Protein AF-A0A2W5N3K4-F1 (afdb_monomer)

Sequence (307 aa):
MKTGWQKTSLTWGKRLAIVVLILLAMSYGVLILAQRSKESLRLGLQDYLMEATGHQAEITHLAEANIVPQSVFKIQGILIRDKKDDKKVYASVKSAYISLPFFNMMFGRGVYSGFEMKGMEFASGYALPKKLTIDYAGVSDPSPETATPVFMIEGLYNDYPLLMTMQMSRKQGKGGYLYRFNEITPMTYKLGPLEGDADYVRSFTTLSLEKGRFVLDGHEVEFTATDLDTRPLKARLKGRIDGLDFNGTLIKTNESMVLTIAPANHDENTLKTLKNVISIFQKTLGLTPDDKTMTITINENGAKAEE

Nearest PDB structures (foldseek):
  2pcs-assembly1_A  TM=4.660E-01  e=4.299E+00  Geobacillus kaustophilus HTA426
  8p94-assembly1_U  TM=2.214E-01  e=8.497E-01  Mus musculus
  6wil-assembly1_A  TM=2.035E-01  e=2.866E+00  Acinetobacter baumannii ACICU

Secondary structure (DSSP, 8-state):
--------PPPHHHHHHHHHHHHHHHHHHHHHHHHH-HHHHHHHHHHHHHHHHSSEEEEEEEEEEE-SSEEEEEEEEEEEE-SS-TT-EEEEEEEEEEEEEHHHHHTT---BSEEEEEEEEE-TTTSSSS-EEEEEEEEE-S-TTT---EEEEEEEETTEEEEEEEEEEEEEETTEEEEEE-SEEEEEEEETTEEEEEEEEE-SS-EEEEEEEEEETTEEEEEEEEEEEETTEEEEEEEEETTEEEEEEEEE-SS-EEEEEEESS--HHHHHHHHHHHHHHHHHTT--TT-TTEEEEE-TT-S-S--

Radius of gyration: 25.84 Å; Cα contacts (8 Å, |Δi|>4): 644; chains: 1; bounding box: 63×47×97 Å

Organism: NCBI:txid349221

Mean predicted aligned error: 8.36 Å

Foldseek 3Di:
DDPDPDPPDDDPVNVVVVVVVVVVVVVVVVLVVVQVPLVVVQVVVQVVVCVVQVFRKDFPDFPGAHQPQKGKTKTAKIWTAHPVDRVHTQKIWRIWIFIGGNVCVVVVVQKGPWTKTAFMWGPAPRPANFIWTWGIWIWDDPDPPPDFIWTWTWGAGHNWTKIKTKGWDWDADPPGIITHHDQWIKMWMDTHQKTWIFTWGDDSSDIDTQWIWIAHPNKIKIWGWDPADVVVGKTWIWIAINNFTKIWMWTDDPFEIEIEIETPDLDPVSVVSVVVVVVSVCVSSVNDCPRSHYHYHYDNPPPPNDD

Solvent-accessible surface area (backbone atoms only — not comparable to full-atom values): 16136 Å² total; per-residue (Å²): 135,86,82,77,80,75,80,77,73,77,48,71,68,57,51,50,52,52,52,53,50,52,50,52,51,50,53,50,51,52,51,56,55,50,38,71,38,45,64,62,51,46,50,54,51,22,53,50,45,19,65,75,67,74,33,41,45,44,64,76,38,65,82,39,54,42,51,74,77,46,24,33,40,33,39,35,37,38,39,32,21,42,83,91,40,82,85,44,63,39,33,39,28,51,31,39,38,45,26,28,44,31,67,30,62,78,67,69,45,77,44,33,59,42,45,39,37,30,48,31,38,35,33,56,65,63,91,41,80,49,36,36,39,33,56,38,36,30,68,46,67,97,37,92,88,81,51,80,33,26,41,35,37,35,34,25,52,62,91,29,51,30,41,35,37,32,46,35,48,79,43,88,50,100,89,46,59,32,38,27,72,43,62,67,20,55,29,42,40,34,49,58,72,37,34,36,41,31,38,37,38,63,51,100,86,49,84,44,72,41,31,40,38,36,36,45,92,88,42,43,36,39,40,35,50,41,78,74,41,79,86,61,40,30,30,39,34,42,33,29,48,73,82,44,47,32,37,20,38,39,40,45,57,101,70,28,34,41,37,39,38,22,59,73,53,86,49,70,66,53,53,51,50,51,54,51,55,50,51,54,49,31,55,75,71,66,51,46,98,82,40,61,60,52,47,80,45,75,51,80,80,71,70,64,70,64,132

pLDDT: mean 86.8, std 11.65, range [35.94, 98.31]

Structure (mmCIF, N/CA/C/O backbone):
data_AF-A0A2W5N3K4-F1
#
_entry.id   AF-A0A2W5N3K4-F1
#
loop_
_atom_site.group_PDB
_atom_site.id
_atom_site.type_symbol
_atom_site.label_atom_id
_atom_site.label_alt_id
_atom_site.label_comp_id
_atom_site.label_asym_id
_atom_site.label_entity_id
_atom_site.label_seq_id
_atom_site.pdbx_PDB_ins_code
_atom_site.Cartn_x
_atom_site.Cartn_y
_atom_site.Cartn_z
_atom_site.occupancy
_atom_site.B_iso_or_equiv
_atom_site.auth_seq_id
_atom_site.auth_comp_id
_atom_site.auth_asym_id
_atom_site.auth_atom_id
_atom_site.pdbx_PDB_model_num
ATOM 1 N N . MET A 1 1 ? 37.650 23.580 -63.492 1.00 46.00 1 MET A N 1
ATOM 2 C CA . MET A 1 1 ? 36.549 23.789 -62.525 1.00 46.00 1 MET A CA 1
ATOM 3 C C . MET A 1 1 ? 37.102 23.660 -61.110 1.00 46.00 1 MET A C 1
ATOM 5 O O . MET A 1 1 ? 37.471 22.563 -60.721 1.00 46.00 1 MET A O 1
ATOM 9 N N . LYS A 1 2 ? 37.246 24.765 -60.364 1.00 44.03 2 LYS A N 1
ATOM 10 C CA . LYS A 1 2 ? 37.623 24.727 -58.940 1.00 44.03 2 LYS A CA 1
ATOM 11 C C . LYS A 1 2 ? 36.341 24.636 -58.112 1.00 44.03 2 LYS A C 1
ATOM 13 O O . LYS A 1 2 ? 35.682 25.645 -57.894 1.00 44.03 2 LYS A O 1
ATOM 18 N N . THR A 1 3 ? 35.970 23.437 -57.677 1.00 54.09 3 THR A N 1
ATOM 19 C CA . THR A 1 3 ? 34.921 23.242 -56.669 1.00 54.09 3 THR A CA 1
ATOM 20 C C . THR A 1 3 ? 35.467 23.679 -55.312 1.00 54.09 3 THR A C 1
ATOM 22 O O . THR A 1 3 ? 36.118 22.907 -54.609 1.00 54.09 3 THR A O 1
ATOM 25 N N . GLY A 1 4 ? 35.257 24.949 -54.968 1.00 50.66 4 GLY A N 1
ATOM 26 C CA . GLY A 1 4 ? 35.576 25.487 -53.651 1.00 50.66 4 GLY A CA 1
ATOM 27 C C . GLY A 1 4 ? 34.638 24.904 -52.599 1.00 50.66 4 GLY A C 1
ATOM 28 O O . GLY A 1 4 ? 33.539 25.410 -52.401 1.00 50.66 4 GLY A O 1
ATOM 29 N N . TRP A 1 5 ? 35.071 23.846 -51.913 1.00 57.91 5 TRP A N 1
ATOM 30 C CA . TRP A 1 5 ? 34.441 23.406 -50.670 1.00 57.91 5 TRP A CA 1
ATOM 31 C C . TRP A 1 5 ? 34.720 24.461 -49.595 1.00 57.91 5 TRP A C 1
ATOM 33 O O . TRP A 1 5 ? 35.751 24.428 -48.920 1.00 57.91 5 TRP A O 1
ATOM 43 N N . GLN A 1 6 ? 33.819 25.436 -49.451 1.00 58.47 6 GLN A N 1
ATOM 44 C CA . GLN A 1 6 ? 33.815 26.309 -48.283 1.00 58.47 6 GLN A CA 1
ATOM 45 C C . GLN A 1 6 ? 33.622 25.431 -47.043 1.00 58.47 6 GLN A C 1
ATOM 47 O O . GLN A 1 6 ? 32.550 24.868 -46.823 1.00 58.47 6 GLN A O 1
ATOM 52 N N . LYS A 1 7 ? 34.680 25.308 -46.231 1.00 61.62 7 LYS A N 1
ATOM 53 C CA . LYS A 1 7 ? 34.617 24.717 -44.893 1.00 61.62 7 LYS A CA 1
ATOM 54 C C . LYS A 1 7 ? 33.710 25.597 -44.036 1.00 61.62 7 LYS A C 1
ATOM 56 O O . LYS A 1 7 ? 34.174 26.531 -43.389 1.00 61.62 7 LYS A O 1
ATOM 61 N N . THR A 1 8 ? 32.413 25.317 -44.045 1.00 67.81 8 THR A N 1
ATOM 62 C CA . THR A 1 8 ? 31.483 25.875 -43.068 1.00 67.81 8 THR A CA 1
ATOM 63 C C . THR A 1 8 ? 31.871 25.302 -41.711 1.00 67.81 8 THR A C 1
ATOM 65 O O . THR A 1 8 ? 31.613 24.142 -41.394 1.00 67.81 8 THR A O 1
ATOM 68 N N . SER A 1 9 ? 32.597 26.093 -40.921 1.00 76.81 9 SER A N 1
ATOM 69 C CA . SER A 1 9 ? 32.996 25.695 -39.578 1.00 76.81 9 SER A CA 1
ATOM 70 C C . SER A 1 9 ? 31.734 25.492 -38.738 1.00 76.81 9 SER A C 1
ATOM 72 O O . SER A 1 9 ? 30.844 26.344 -38.690 1.00 76.81 9 SER A O 1
ATOM 74 N N . LEU A 1 10 ? 31.615 24.327 -38.094 1.00 77.06 10 LEU A N 1
ATOM 75 C CA . LEU A 1 10 ? 30.527 24.100 -37.150 1.00 77.06 10 LEU A CA 1
ATOM 76 C C . LEU A 1 10 ? 30.623 25.147 -36.041 1.00 77.06 10 LEU A C 1
ATOM 78 O O . LEU A 1 10 ? 31.623 25.182 -35.312 1.00 77.06 10 LEU A O 1
ATOM 82 N N . THR A 1 11 ? 29.570 25.954 -35.906 1.00 90.50 11 THR A N 1
ATOM 83 C CA . THR A 1 11 ? 29.409 26.880 -34.787 1.00 90.50 11 THR A CA 1
ATOM 84 C C . 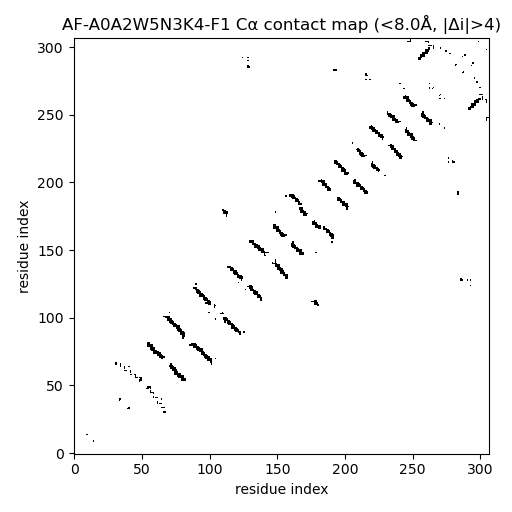THR A 1 11 ? 29.444 26.104 -33.474 1.00 90.50 11 THR A C 1
ATOM 86 O O . THR A 1 11 ? 29.079 24.926 -33.416 1.00 90.50 11 THR A O 1
ATOM 89 N N . TRP A 1 12 ? 29.884 26.758 -32.403 1.00 87.88 12 TRP A N 1
ATOM 90 C CA . TRP A 1 12 ? 30.002 26.136 -31.083 1.00 87.88 12 TRP A CA 1
ATOM 91 C C . TRP A 1 12 ? 28.682 25.492 -30.616 1.00 87.88 12 TRP A C 1
ATOM 93 O O . TRP A 1 12 ? 28.689 24.362 -30.136 1.00 87.88 12 TRP A O 1
ATOM 103 N N . GLY A 1 13 ? 27.540 26.128 -30.908 1.00 89.75 13 GLY A N 1
ATOM 104 C CA . GLY A 1 13 ? 26.212 25.565 -30.638 1.00 89.75 13 GLY A CA 1
ATOM 105 C C . GLY A 1 13 ? 25.928 24.243 -31.366 1.00 89.75 13 GLY A C 1
ATOM 106 O O . GLY A 1 13 ? 25.389 23.319 -30.763 1.00 89.75 13 GLY A O 1
ATOM 107 N N . LYS A 1 14 ? 26.355 24.091 -32.631 1.00 89.38 14 LYS A N 1
ATOM 108 C CA . LYS A 1 14 ? 26.212 22.816 -33.361 1.00 89.38 14 LYS A CA 1
ATOM 109 C C . LYS A 1 14 ? 27.090 21.717 -32.759 1.00 89.38 14 LYS A C 1
ATOM 111 O O . LYS A 1 14 ? 26.668 20.567 -32.704 1.00 89.38 14 LYS A O 1
ATOM 116 N N . ARG A 1 15 ? 28.295 22.060 -32.288 1.00 89.31 15 ARG A N 1
ATOM 117 C CA . ARG A 1 15 ? 29.193 21.098 -31.622 1.00 89.31 15 ARG A CA 1
ATOM 118 C C . ARG A 1 15 ? 28.592 20.607 -30.309 1.00 89.31 15 ARG A C 1
ATOM 120 O O . ARG A 1 15 ? 28.559 19.404 -30.081 1.00 89.31 15 ARG A O 1
ATOM 127 N N . LEU A 1 16 ? 28.062 21.522 -29.496 1.00 91.88 16 LEU A N 1
ATOM 128 C CA . LEU A 1 16 ? 27.385 21.181 -28.247 1.00 91.88 16 LEU A CA 1
ATOM 129 C C . LEU A 1 16 ? 26.172 20.271 -28.495 1.00 91.88 16 LEU A C 1
ATOM 131 O O . LEU A 1 16 ? 26.035 19.248 -27.833 1.00 91.88 16 LEU A O 1
ATOM 135 N N . ALA A 1 17 ? 25.341 20.593 -29.492 1.00 91.31 17 ALA A N 1
ATOM 136 C CA . ALA A 1 17 ? 24.184 19.774 -29.853 1.00 91.31 17 ALA A CA 1
ATOM 137 C C . ALA A 1 17 ? 24.577 18.340 -30.253 1.00 91.31 17 ALA A C 1
ATOM 139 O O . ALA A 1 17 ? 23.927 17.388 -29.829 1.00 91.31 17 ALA A O 1
ATOM 140 N N . ILE A 1 18 ? 25.663 18.174 -31.018 1.00 92.88 18 ILE A N 1
ATOM 141 C CA . ILE A 1 18 ? 26.183 16.848 -31.390 1.00 92.88 18 ILE A CA 1
ATOM 142 C C . ILE A 1 18 ? 26.662 16.078 -30.158 1.00 92.88 18 ILE A C 1
ATOM 144 O O . ILE A 1 18 ? 26.328 14.906 -30.015 1.00 92.88 18 ILE A O 1
ATOM 148 N N . VAL A 1 19 ? 27.408 16.721 -29.254 1.00 93.88 19 VAL A N 1
ATOM 149 C CA . VAL A 1 19 ? 27.886 16.073 -28.020 1.00 93.88 19 VAL A CA 1
ATOM 150 C C . VAL A 1 19 ? 26.711 15.599 -27.165 1.00 93.88 19 VAL A C 1
ATOM 152 O O . VAL A 1 19 ? 26.694 14.446 -26.743 1.00 93.88 19 VAL A O 1
ATOM 155 N N . VAL A 1 20 ? 25.696 16.444 -26.967 1.00 92.38 20 VAL A N 1
ATOM 156 C CA . VAL A 1 20 ? 24.480 16.072 -26.224 1.00 92.38 20 VAL A CA 1
ATOM 157 C C . VAL A 1 20 ? 23.758 14.903 -26.898 1.00 92.38 20 VAL A C 1
ATOM 159 O O . VAL A 1 20 ? 23.348 13.970 -26.215 1.00 92.38 20 VAL A O 1
ATOM 162 N N . LEU A 1 21 ? 23.645 14.904 -28.229 1.00 94.44 21 LEU A N 1
ATOM 163 C CA . LEU A 1 21 ? 23.009 13.817 -28.976 1.00 94.44 21 LEU A CA 1
ATOM 164 C C . LEU A 1 21 ? 23.766 12.491 -28.825 1.00 94.44 21 LEU A C 1
ATOM 166 O O . LEU A 1 21 ? 23.135 11.457 -28.615 1.00 94.44 21 LEU A O 1
ATOM 170 N N . ILE A 1 22 ? 25.102 12.513 -28.885 1.00 93.81 22 ILE A N 1
ATOM 171 C CA . ILE A 1 22 ? 25.938 11.322 -28.671 1.00 93.81 22 ILE A CA 1
ATOM 172 C C . ILE A 1 22 ? 25.752 10.791 -27.249 1.00 93.81 22 ILE A C 1
ATOM 174 O O . ILE A 1 22 ? 25.530 9.595 -27.076 1.00 93.81 22 ILE A O 1
ATOM 178 N N . LEU A 1 23 ? 25.782 11.666 -26.238 1.00 93.38 23 LEU A N 1
ATOM 179 C CA . LEU A 1 23 ? 25.560 11.265 -24.848 1.00 93.38 23 LEU A CA 1
ATOM 180 C C . LEU A 1 23 ? 24.172 10.648 -24.656 1.00 93.38 23 LEU A C 1
ATOM 182 O O . LEU A 1 23 ? 24.067 9.585 -24.055 1.00 93.38 23 LEU A O 1
ATOM 186 N N . LEU A 1 24 ? 23.122 11.245 -25.229 1.00 91.62 24 LEU A N 1
ATOM 187 C CA . LEU A 1 24 ? 21.767 10.687 -25.184 1.00 91.62 24 LEU A CA 1
ATOM 188 C C . LEU A 1 24 ? 21.683 9.316 -25.866 1.00 91.62 24 LEU A C 1
ATOM 190 O O . LEU A 1 24 ? 21.052 8.409 -25.325 1.00 91.62 24 LEU A O 1
ATOM 194 N N . ALA A 1 25 ? 22.338 9.138 -27.017 1.00 92.75 25 ALA A N 1
ATOM 195 C CA . ALA A 1 25 ? 22.391 7.853 -27.712 1.00 92.75 25 ALA A CA 1
ATOM 196 C C . ALA A 1 25 ? 23.139 6.788 -26.893 1.00 92.75 25 ALA A C 1
ATOM 198 O O . ALA A 1 25 ? 22.676 5.652 -26.796 1.00 92.75 25 ALA A O 1
ATOM 199 N N . MET A 1 26 ? 24.253 7.157 -26.250 1.00 94.44 26 MET A N 1
ATOM 200 C CA . MET A 1 26 ? 24.994 6.270 -25.350 1.00 94.44 26 MET A CA 1
ATOM 201 C C . MET A 1 26 ? 24.163 5.899 -24.120 1.00 94.44 26 MET A C 1
ATOM 203 O O . MET A 1 26 ? 24.050 4.717 -23.806 1.00 94.44 26 MET A O 1
ATOM 207 N N . SER A 1 27 ? 23.528 6.872 -23.459 1.00 90.38 27 SER A N 1
ATOM 208 C CA . SER A 1 27 ? 22.634 6.620 -22.324 1.00 90.38 27 SER A CA 1
ATOM 209 C C . SER A 1 27 ? 21.479 5.700 -22.715 1.00 90.38 27 SER A C 1
ATOM 211 O O . SER A 1 27 ? 21.182 4.750 -21.996 1.00 90.38 27 SER A O 1
ATOM 213 N N . TYR A 1 28 ? 20.863 5.925 -23.877 1.00 91.38 28 TYR A N 1
ATOM 214 C CA . TYR A 1 28 ? 19.810 5.056 -24.399 1.00 91.38 28 TYR A CA 1
ATOM 215 C C . TYR A 1 28 ? 20.320 3.631 -24.674 1.00 91.38 28 TYR A C 1
ATOM 217 O O . TYR A 1 28 ? 19.668 2.661 -24.290 1.00 91.38 28 TYR A O 1
ATOM 225 N N . GLY A 1 29 ? 21.516 3.494 -25.256 1.00 92.56 29 GLY A N 1
ATOM 226 C CA . GLY A 1 29 ? 22.175 2.202 -25.456 1.00 92.56 29 GLY A CA 1
ATOM 227 C C . GLY A 1 29 ? 22.435 1.456 -24.144 1.00 92.56 29 GLY A C 1
ATOM 228 O O . GLY A 1 29 ? 22.124 0.270 -24.044 1.00 92.56 29 GLY A O 1
ATOM 229 N N . VAL A 1 30 ? 22.921 2.151 -23.111 1.00 92.06 30 VAL A N 1
ATOM 230 C CA . VAL A 1 30 ? 23.122 1.581 -21.767 1.00 92.06 30 VAL A CA 1
ATOM 231 C C . VAL A 1 30 ? 21.797 1.119 -21.157 1.00 92.06 30 VAL A C 1
ATOM 233 O O . VAL A 1 30 ? 21.742 0.029 -20.596 1.00 92.06 30 VAL A O 1
ATOM 236 N N . LEU A 1 31 ? 20.714 1.887 -21.310 1.00 90.44 31 LEU A N 1
ATOM 237 C CA . LEU A 1 31 ? 19.390 1.491 -20.814 1.00 90.44 31 LEU A CA 1
ATOM 238 C C . LEU A 1 31 ? 18.864 0.229 -21.511 1.00 90.44 31 LEU A C 1
ATOM 240 O O . LEU A 1 31 ? 18.304 -0.640 -20.846 1.00 90.44 31 LEU A O 1
ATOM 244 N N . ILE A 1 32 ? 19.077 0.087 -22.822 1.00 90.06 32 ILE A N 1
ATOM 245 C CA . ILE A 1 32 ? 18.728 -1.141 -23.556 1.00 90.06 32 ILE A CA 1
ATOM 246 C C . ILE A 1 32 ? 19.569 -2.329 -23.073 1.00 90.06 32 ILE A C 1
ATOM 248 O O . ILE A 1 32 ? 19.048 -3.432 -22.912 1.00 90.06 32 ILE A O 1
ATOM 252 N N . LEU A 1 33 ? 20.867 -2.132 -22.826 1.00 90.44 33 LEU A N 1
ATOM 253 C CA . LEU A 1 33 ? 21.722 -3.188 -22.280 1.00 90.44 33 LEU A CA 1
ATOM 254 C C . LEU A 1 33 ? 21.283 -3.592 -20.867 1.00 90.44 33 LEU A C 1
ATOM 256 O O . LEU A 1 33 ? 21.221 -4.784 -20.571 1.00 90.44 33 LEU A O 1
ATOM 260 N N . ALA A 1 34 ? 20.901 -2.626 -20.029 1.00 89.19 34 ALA A N 1
ATOM 261 C CA . ALA A 1 34 ? 20.382 -2.884 -18.690 1.00 89.19 34 ALA A CA 1
ATOM 262 C C . ALA A 1 34 ? 19.088 -3.716 -18.723 1.00 89.19 34 ALA A C 1
ATOM 264 O O . ALA A 1 34 ? 18.966 -4.670 -17.962 1.00 89.19 34 ALA A O 1
ATOM 265 N N . GLN A 1 35 ? 18.164 -3.434 -19.653 1.00 89.31 35 GLN A N 1
ATOM 266 C CA . GLN A 1 35 ? 16.942 -4.236 -19.847 1.00 89.31 35 GLN A CA 1
ATOM 267 C C . GLN A 1 35 ? 17.226 -5.707 -20.160 1.00 89.31 35 GLN A C 1
ATOM 269 O O . GLN A 1 35 ? 16.469 -6.590 -19.760 1.00 89.31 35 GLN A O 1
ATOM 274 N N . ARG A 1 36 ? 18.319 -5.991 -20.880 1.00 90.31 36 ARG A N 1
ATOM 275 C CA . ARG A 1 36 ? 18.710 -7.372 -21.195 1.00 90.31 36 ARG A CA 1
ATOM 276 C C . ARG A 1 36 ? 19.191 -8.128 -19.958 1.00 90.31 36 ARG A C 1
ATOM 278 O O . ARG A 1 36 ? 19.030 -9.344 -19.907 1.00 90.31 36 ARG A O 1
ATOM 285 N N . SER A 1 37 ? 19.724 -7.429 -18.955 1.00 93.19 37 SER A N 1
ATOM 286 C CA . SER A 1 37 ? 20.142 -8.031 -17.688 1.00 93.19 37 SER A CA 1
ATOM 287 C C . SER A 1 37 ? 18.997 -8.055 -16.673 1.00 93.19 37 SER A C 1
ATOM 289 O O . SER A 1 37 ? 19.020 -7.359 -15.654 1.00 93.19 37 SER A O 1
ATOM 291 N N . LYS A 1 38 ? 17.981 -8.889 -16.938 1.00 92.88 38 LYS A N 1
ATOM 292 C CA . LYS A 1 38 ? 16.851 -9.094 -16.010 1.00 92.88 38 LYS A CA 1
ATOM 293 C C . LYS A 1 38 ? 17.324 -9.461 -14.604 1.00 92.88 38 LYS A C 1
ATOM 295 O O . LYS A 1 38 ? 16.728 -9.023 -13.630 1.00 92.88 38 LYS A O 1
ATOM 300 N N . GLU A 1 39 ? 18.413 -10.216 -14.504 1.00 93.50 39 GLU A N 1
ATOM 301 C CA . GLU A 1 39 ? 18.970 -10.650 -13.226 1.00 93.50 39 GLU A CA 1
ATOM 302 C C . GLU A 1 39 ? 19.550 -9.491 -12.409 1.00 93.50 39 GLU A C 1
ATOM 304 O O . GLU A 1 39 ? 19.256 -9.368 -11.224 1.00 93.50 39 GLU A O 1
ATOM 309 N N . SER A 1 40 ? 20.295 -8.577 -13.039 1.00 93.75 40 SER A N 1
ATOM 310 C CA . SER A 1 40 ? 20.792 -7.379 -12.349 1.00 93.75 40 SER A CA 1
ATOM 311 C C . SER A 1 40 ? 19.649 -6.479 -11.877 1.00 93.75 40 SER A C 1
ATOM 313 O O . SER A 1 40 ? 19.718 -5.923 -10.786 1.00 93.75 40 SER A O 1
ATOM 315 N N . LEU A 1 41 ? 18.581 -6.355 -12.675 1.00 93.62 41 LEU A N 1
ATOM 316 C CA . LEU A 1 41 ? 17.386 -5.603 -12.280 1.00 93.62 41 LEU A CA 1
ATOM 317 C C . LEU A 1 41 ? 16.646 -6.282 -11.126 1.00 93.62 41 LEU A C 1
ATOM 319 O O . LEU A 1 41 ? 16.218 -5.602 -10.199 1.00 93.62 41 LEU A O 1
ATOM 323 N N . ARG A 1 42 ? 16.522 -7.612 -11.164 1.00 96.19 42 ARG A N 1
ATOM 324 C CA . ARG A 1 42 ? 15.925 -8.414 -10.092 1.00 96.19 42 ARG A CA 1
ATOM 325 C C . ARG A 1 42 ? 16.669 -8.191 -8.776 1.00 96.19 42 ARG A C 1
ATOM 327 O O . ARG A 1 42 ? 16.026 -7.851 -7.791 1.00 96.19 42 ARG A O 1
ATOM 334 N N . LEU A 1 43 ? 17.999 -8.304 -8.785 1.00 96.06 43 LEU A N 1
ATOM 335 C CA . LEU A 1 43 ? 18.844 -8.067 -7.610 1.00 96.06 43 LEU A CA 1
ATOM 336 C C . LEU A 1 43 ? 18.716 -6.627 -7.095 1.00 96.06 43 LEU A C 1
ATOM 338 O O . LEU A 1 43 ? 18.448 -6.430 -5.918 1.00 96.06 43 LEU A O 1
ATOM 342 N N . GLY A 1 44 ? 18.785 -5.624 -7.976 1.00 94.94 44 GLY A N 1
ATOM 343 C CA . GLY A 1 44 ? 18.616 -4.225 -7.568 1.00 94.94 44 GLY A CA 1
ATOM 344 C C . GLY A 1 44 ? 17.238 -3.928 -6.958 1.00 94.94 44 GLY A C 1
ATOM 345 O O . GLY A 1 44 ? 17.133 -3.157 -6.007 1.00 94.94 44 GLY A O 1
ATOM 346 N N . LEU A 1 45 ? 16.173 -4.563 -7.462 1.00 94.62 45 LEU A N 1
ATOM 347 C CA . LEU A 1 45 ? 14.838 -4.473 -6.860 1.00 94.62 45 LEU A CA 1
ATOM 348 C C . LEU A 1 45 ? 14.770 -5.181 -5.501 1.00 94.62 45 LEU A C 1
ATOM 350 O O . LEU A 1 45 ? 14.103 -4.678 -4.600 1.00 94.62 45 LEU A O 1
ATOM 354 N N . GLN A 1 46 ? 15.448 -6.320 -5.332 1.00 96.81 46 GLN A N 1
ATOM 355 C CA . GLN A 1 46 ? 15.548 -6.985 -4.030 1.00 96.81 46 GLN A CA 1
ATOM 356 C C . GLN A 1 46 ? 16.269 -6.108 -3.013 1.00 96.81 46 GLN A C 1
ATOM 358 O O . GLN A 1 46 ? 15.741 -5.922 -1.923 1.00 96.81 46 GLN A O 1
ATOM 363 N N . ASP A 1 47 ? 17.416 -5.535 -3.378 1.00 96.75 47 ASP A N 1
ATOM 364 C CA . ASP A 1 47 ? 18.190 -4.654 -2.500 1.00 96.75 47 ASP A CA 1
ATOM 365 C C . ASP A 1 47 ? 17.346 -3.452 -2.062 1.00 96.75 47 ASP A C 1
ATOM 367 O O . ASP A 1 47 ? 17.264 -3.146 -0.872 1.00 96.75 47 ASP A O 1
ATOM 371 N N . TYR A 1 48 ? 16.622 -2.838 -3.005 1.00 93.50 48 TYR A N 1
ATOM 372 C CA . TYR A 1 48 ? 15.683 -1.760 -2.703 1.00 93.50 48 TYR A CA 1
ATOM 373 C C . TYR A 1 48 ? 14.577 -2.199 -1.730 1.00 93.50 48 TYR A C 1
ATOM 375 O O . TYR A 1 48 ? 14.280 -1.490 -0.770 1.00 93.50 48 TYR A O 1
ATOM 383 N N . LEU A 1 49 ? 13.969 -3.373 -1.936 1.00 94.06 49 LEU A N 1
ATOM 384 C CA . LEU A 1 49 ? 12.951 -3.905 -1.023 1.00 94.06 49 LEU A CA 1
ATOM 385 C C . LEU A 1 49 ? 13.535 -4.239 0.355 1.00 94.06 49 LEU A C 1
ATOM 387 O O . LEU A 1 49 ? 12.864 -4.027 1.365 1.00 94.06 49 LEU A O 1
ATOM 391 N N . MET A 1 50 ? 14.769 -4.735 0.423 1.00 95.00 50 MET A N 1
ATOM 392 C CA . MET A 1 50 ? 15.462 -5.015 1.681 1.00 95.00 50 MET A CA 1
ATOM 393 C C . MET A 1 50 ? 15.734 -3.739 2.470 1.00 95.00 50 MET A C 1
ATOM 395 O O . MET A 1 50 ? 15.523 -3.704 3.684 1.00 95.00 50 MET A O 1
ATOM 399 N N . GLU A 1 51 ? 16.173 -2.687 1.782 1.00 93.31 51 GLU A N 1
ATOM 400 C CA . GLU A 1 51 ? 16.379 -1.368 2.370 1.00 93.31 51 GLU A CA 1
ATOM 401 C C . GLU A 1 51 ? 15.052 -0.774 2.857 1.00 93.31 51 GLU A C 1
ATOM 403 O O . GLU A 1 51 ? 14.950 -0.357 4.010 1.00 93.31 51 GLU A O 1
ATOM 408 N N . ALA A 1 52 ? 14.011 -0.810 2.019 1.00 88.00 52 ALA A N 1
ATOM 409 C CA . ALA A 1 52 ? 12.707 -0.229 2.328 1.00 88.00 52 ALA A CA 1
ATOM 410 C C . ALA A 1 52 ? 11.972 -0.954 3.467 1.00 88.00 52 ALA A C 1
ATOM 412 O O . ALA A 1 52 ? 11.323 -0.314 4.292 1.00 88.00 52 ALA A O 1
ATOM 413 N N . THR A 1 53 ? 12.051 -2.286 3.517 1.00 89.44 53 THR A N 1
ATOM 414 C CA . THR A 1 53 ? 11.348 -3.090 4.532 1.00 89.44 53 THR A CA 1
ATOM 415 C C . THR A 1 53 ? 12.177 -3.320 5.788 1.00 89.44 53 THR A C 1
ATOM 417 O O . THR A 1 53 ? 11.620 -3.663 6.826 1.00 89.44 53 THR A O 1
ATOM 420 N N . GLY A 1 54 ? 13.503 -3.188 5.715 1.00 91.38 54 GLY A N 1
ATOM 421 C CA . GLY A 1 54 ? 14.400 -3.596 6.793 1.00 91.38 54 GLY A CA 1
ATOM 422 C C . GLY A 1 54 ? 14.494 -5.116 6.980 1.00 91.38 54 GLY A C 1
ATOM 423 O O . GLY A 1 54 ? 15.103 -5.557 7.958 1.00 91.38 54 GLY A O 1
ATOM 424 N N . HIS A 1 55 ? 13.960 -5.913 6.052 1.00 94.31 55 HIS A N 1
ATOM 425 C CA . HIS A 1 55 ? 13.906 -7.378 6.084 1.00 94.31 55 HIS A CA 1
ATOM 426 C C . HIS A 1 55 ? 14.650 -7.998 4.896 1.00 94.31 55 HIS A C 1
ATOM 428 O O . HIS A 1 55 ? 15.141 -7.282 4.030 1.00 94.31 55 HIS A O 1
ATOM 434 N N . GLN A 1 56 ? 14.796 -9.325 4.863 1.00 96.50 56 GLN A N 1
ATOM 435 C CA . GLN A 1 56 ? 15.324 -9.992 3.671 1.00 96.50 56 GLN A CA 1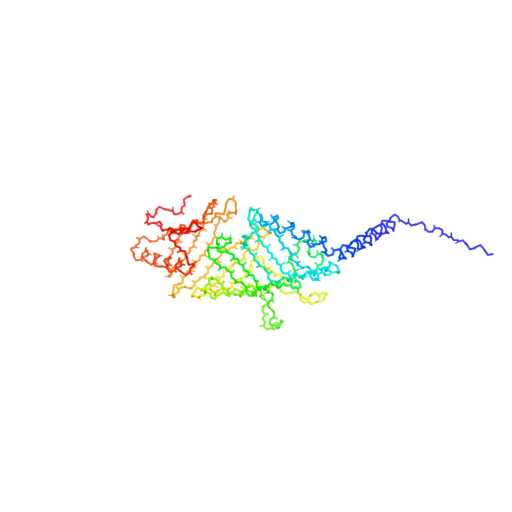
ATOM 436 C C . GLN A 1 56 ? 14.219 -10.053 2.613 1.00 96.50 56 GLN A C 1
ATOM 438 O O . GLN A 1 56 ? 13.112 -10.485 2.922 1.00 96.50 56 GLN A O 1
ATOM 443 N N . ALA A 1 57 ? 14.510 -9.641 1.378 1.00 97.62 57 ALA A N 1
ATOM 444 C CA . ALA A 1 57 ? 13.555 -9.661 0.277 1.00 97.62 57 ALA A CA 1
ATOM 445 C C . ALA A 1 57 ? 14.034 -10.598 -0.835 1.00 97.62 57 ALA A C 1
ATOM 447 O O . ALA A 1 57 ? 15.165 -10.520 -1.318 1.00 97.62 57 ALA A O 1
ATOM 448 N N . GLU A 1 58 ? 13.151 -11.487 -1.264 1.00 97.81 58 GLU A N 1
ATOM 449 C CA . GLU A 1 58 ? 13.384 -12.444 -2.332 1.00 97.81 58 GLU A CA 1
ATOM 450 C C . GLU A 1 58 ? 12.425 -12.168 -3.484 1.00 97.81 58 GLU A C 1
ATOM 452 O O . GLU A 1 58 ? 11.215 -12.175 -3.285 1.00 97.81 58 GLU A O 1
ATOM 457 N N . ILE A 1 59 ? 12.953 -11.932 -4.685 1.00 97.88 59 ILE A N 1
ATOM 458 C CA . ILE A 1 59 ? 12.148 -11.926 -5.910 1.00 97.88 59 ILE A CA 1
ATOM 459 C C . ILE A 1 59 ? 12.436 -13.230 -6.642 1.00 97.88 59 ILE A C 1
ATOM 461 O O . ILE A 1 59 ? 13.546 -13.407 -7.149 1.00 97.88 59 ILE A O 1
ATOM 465 N N . THR A 1 60 ? 11.451 -14.124 -6.711 1.00 97.38 60 THR A N 1
ATOM 466 C CA . THR A 1 60 ? 11.619 -15.454 -7.309 1.00 97.38 60 THR A CA 1
ATOM 467 C C . THR A 1 60 ? 11.860 -15.354 -8.811 1.00 97.38 60 THR A C 1
ATOM 469 O O . THR A 1 60 ? 12.793 -15.960 -9.334 1.00 97.38 60 THR A O 1
ATOM 472 N N . HIS A 1 61 ? 11.046 -14.569 -9.523 1.00 97.00 61 HIS A N 1
ATOM 473 C CA . HIS A 1 61 ? 11.184 -14.418 -10.966 1.00 97.00 61 HIS A CA 1
ATOM 474 C C . HIS A 1 61 ? 10.772 -13.026 -11.462 1.00 97.00 61 HIS A C 1
ATOM 476 O O . HIS A 1 61 ? 9.713 -12.502 -11.120 1.00 97.00 61 HIS A O 1
ATOM 482 N N . LEU A 1 62 ? 11.602 -12.439 -12.329 1.00 96.81 62 LEU A N 1
ATOM 483 C CA . LEU A 1 62 ? 11.297 -11.206 -13.056 1.00 96.81 62 LEU A CA 1
ATOM 484 C C . LEU A 1 62 ? 10.921 -11.562 -14.501 1.00 96.81 62 LEU A C 1
ATOM 486 O O . LEU A 1 62 ? 11.777 -11.635 -15.386 1.00 96.81 62 LEU A O 1
ATOM 490 N N . ALA A 1 63 ? 9.631 -11.816 -14.727 1.00 95.94 63 ALA A N 1
ATOM 491 C CA . ALA A 1 63 ? 9.101 -12.282 -16.008 1.00 95.94 63 ALA A CA 1
ATOM 492 C C . ALA A 1 63 ? 9.343 -11.261 -17.131 1.00 95.94 63 ALA A C 1
ATOM 494 O O . ALA A 1 63 ? 9.818 -11.601 -18.222 1.00 95.94 63 ALA A O 1
ATOM 495 N N . GLU A 1 64 ? 9.089 -9.985 -16.845 1.00 95.75 64 GLU A N 1
ATOM 496 C CA . GLU A 1 64 ? 9.269 -8.879 -17.785 1.00 95.75 64 GLU A CA 1
ATOM 497 C C . GLU A 1 64 ? 9.953 -7.698 -17.099 1.00 95.75 64 GLU A C 1
ATOM 499 O O . GLU A 1 64 ? 9.618 -7.357 -15.965 1.00 95.75 64 GLU A O 1
ATOM 504 N N . ALA A 1 65 ? 10.906 -7.087 -17.803 1.00 95.19 65 ALA A N 1
ATOM 505 C CA . ALA A 1 65 ? 11.620 -5.898 -17.362 1.00 95.19 65 ALA A CA 1
ATOM 506 C C . ALA A 1 65 ? 11.953 -5.028 -18.579 1.00 95.19 65 ALA A C 1
ATOM 508 O O . ALA A 1 65 ? 12.971 -5.212 -19.243 1.00 95.19 65 ALA A O 1
ATOM 509 N N . ASN A 1 66 ? 11.063 -4.090 -18.878 1.00 94.50 66 ASN A N 1
ATOM 510 C CA . ASN A 1 66 ? 11.277 -3.039 -19.865 1.00 94.50 66 ASN A CA 1
ATOM 511 C C . ASN A 1 66 ? 11.488 -1.721 -19.112 1.00 94.50 66 ASN A C 1
ATOM 513 O O . ASN A 1 66 ? 10.856 -1.496 -18.089 1.00 94.50 66 ASN A O 1
ATOM 517 N N . ILE A 1 67 ? 12.389 -0.855 -19.580 1.00 90.44 67 ILE A N 1
ATOM 518 C CA . ILE A 1 67 ? 12.726 0.417 -18.904 1.00 90.44 67 ILE A CA 1
ATOM 519 C C . ILE A 1 67 ? 12.332 1.620 -19.767 1.00 90.44 67 ILE A C 1
ATOM 521 O O . ILE A 1 67 ? 11.820 2.609 -19.267 1.00 90.44 67 ILE A O 1
ATOM 525 N N . VAL A 1 68 ? 12.563 1.551 -21.077 1.00 90.50 68 VAL A N 1
ATOM 526 C CA . VAL A 1 68 ? 12.312 2.629 -22.038 1.00 90.50 68 VAL A CA 1
ATOM 527 C C . VAL A 1 68 ? 11.499 2.103 -23.217 1.00 90.50 68 VAL A C 1
ATOM 529 O O . VAL A 1 68 ? 11.738 0.976 -23.647 1.00 90.50 68 VAL A O 1
ATOM 532 N N . PRO A 1 69 ? 10.585 2.916 -23.780 1.00 88.88 69 PRO A N 1
ATOM 533 C CA . PRO A 1 69 ? 10.169 4.250 -23.311 1.00 88.88 69 PRO A CA 1
ATOM 534 C C . PRO A 1 69 ? 9.210 4.206 -22.105 1.00 88.88 69 PRO A C 1
ATOM 536 O O . PRO A 1 69 ? 8.995 5.216 -21.431 1.00 88.88 69 PRO A O 1
ATOM 539 N N . GLN A 1 70 ? 8.646 3.032 -21.838 1.00 91.56 70 GLN A N 1
ATOM 540 C CA . GLN A 1 70 ? 7.741 2.746 -20.738 1.00 91.56 70 GLN A CA 1
ATOM 541 C C . GLN A 1 70 ? 8.402 1.697 -19.850 1.00 91.56 70 GLN A C 1
ATOM 543 O O . GLN A 1 70 ? 8.786 0.629 -20.331 1.00 91.56 70 GLN A O 1
ATOM 548 N N . SER A 1 71 ? 8.548 2.020 -18.570 1.00 93.38 71 SER A N 1
ATOM 549 C CA . SER A 1 71 ? 9.020 1.070 -17.579 1.00 93.38 71 SER A CA 1
ATOM 550 C C . SER A 1 71 ? 7.898 0.076 -17.301 1.00 93.38 71 SER A C 1
ATOM 552 O O . SER A 1 71 ? 6.809 0.486 -16.900 1.00 93.38 71 SER A O 1
ATOM 554 N N . VAL A 1 72 ? 8.142 -1.209 -17.535 1.00 95.62 72 VAL A N 1
ATOM 555 C CA . VAL A 1 72 ? 7.215 -2.307 -17.257 1.00 95.62 72 VAL A CA 1
ATOM 556 C C . VAL A 1 72 ? 7.963 -3.383 -16.493 1.00 95.62 72 VAL A C 1
ATOM 558 O O . VAL A 1 72 ? 8.931 -3.947 -16.999 1.00 95.62 72 VAL A O 1
ATOM 561 N N . PHE A 1 73 ? 7.477 -3.694 -15.300 1.00 96.38 73 PHE A N 1
ATOM 562 C CA . PHE A 1 73 ? 7.994 -4.768 -14.468 1.00 96.38 73 PHE A CA 1
ATOM 563 C C . PHE A 1 73 ? 6.868 -5.758 -14.194 1.00 96.38 73 PHE A C 1
ATOM 565 O O . PHE A 1 73 ? 5.821 -5.375 -13.673 1.00 96.38 73 PHE A O 1
ATOM 572 N N . LYS A 1 74 ? 7.080 -7.027 -14.553 1.00 97.69 74 LYS A N 1
ATOM 573 C CA . LYS A 1 74 ? 6.221 -8.149 -14.150 1.00 97.69 74 LYS A CA 1
ATOM 574 C C . LYS A 1 74 ? 7.029 -9.062 -13.251 1.00 97.69 74 LYS A C 1
ATOM 576 O O . LYS A 1 74 ? 7.955 -9.728 -13.710 1.00 97.69 74 LYS A O 1
ATOM 581 N N . ILE A 1 75 ? 6.671 -9.067 -11.981 1.00 98.00 75 ILE A N 1
ATOM 582 C CA . ILE A 1 75 ? 7.337 -9.807 -10.921 1.00 98.00 75 ILE A CA 1
ATOM 583 C C . ILE A 1 75 ? 6.429 -10.964 -10.512 1.00 98.00 75 ILE A C 1
ATOM 585 O O . ILE A 1 75 ? 5.228 -10.780 -10.323 1.00 98.00 75 ILE A O 1
ATOM 589 N N . GLN A 1 76 ? 7.001 -12.154 -10.384 1.00 97.88 76 GLN A N 1
ATOM 590 C CA . GLN A 1 76 ? 6.332 -13.358 -9.907 1.00 97.88 76 GLN A CA 1
ATOM 591 C C . GLN A 1 76 ? 7.071 -13.853 -8.668 1.00 97.88 76 GLN A C 1
ATOM 593 O O . GLN A 1 76 ? 8.264 -14.146 -8.737 1.00 97.88 76 GLN A O 1
ATOM 598 N N . GLY A 1 77 ? 6.357 -13.932 -7.548 1.00 97.56 77 GLY A N 1
ATOM 599 C CA . GLY A 1 77 ? 6.924 -14.262 -6.248 1.00 97.56 77 GLY A CA 1
ATOM 600 C C . GLY A 1 77 ? 7.775 -13.128 -5.681 1.00 97.56 77 GLY A C 1
ATOM 601 O O . GLY A 1 77 ? 8.893 -12.884 -6.131 1.00 97.56 77 GLY A O 1
ATOM 602 N N . ILE A 1 78 ? 7.252 -12.454 -4.663 1.00 97.94 78 ILE A N 1
ATOM 603 C CA . ILE A 1 78 ? 8.028 -11.615 -3.747 1.00 97.94 78 ILE A CA 1
ATOM 604 C C . ILE A 1 78 ? 7.857 -12.219 -2.362 1.00 97.94 78 ILE A C 1
ATOM 606 O O . ILE A 1 78 ? 6.725 -12.468 -1.960 1.00 97.94 78 ILE A O 1
ATOM 610 N N . LEU A 1 79 ? 8.944 -12.456 -1.636 1.00 98.00 79 LEU A N 1
ATOM 611 C CA . LEU A 1 79 ? 8.917 -12.952 -0.262 1.00 98.00 79 LEU A CA 1
ATOM 612 C C . LEU A 1 79 ? 9.722 -12.006 0.622 1.00 98.00 79 LEU A C 1
ATOM 614 O O . LEU A 1 79 ? 10.869 -11.700 0.316 1.00 98.00 79 LEU A O 1
ATOM 618 N N . ILE A 1 80 ? 9.132 -11.565 1.726 1.00 97.56 80 ILE A N 1
ATOM 619 C CA . ILE A 1 80 ? 9.800 -10.787 2.765 1.00 97.56 80 ILE A CA 1
ATOM 620 C C . ILE A 1 80 ? 9.974 -11.700 3.975 1.00 97.56 80 ILE A C 1
ATOM 622 O O . ILE A 1 80 ? 8.987 -12.198 4.517 1.00 97.56 80 ILE A O 1
ATOM 626 N N . ARG A 1 81 ? 11.218 -11.949 4.381 1.00 97.25 81 ARG A N 1
ATOM 627 C CA . ARG A 1 81 ? 11.597 -12.907 5.430 1.00 97.25 81 ARG A CA 1
ATOM 628 C C . ARG A 1 81 ? 12.300 -12.219 6.593 1.00 97.25 81 ARG A C 1
ATOM 630 O O . ARG A 1 81 ? 12.879 -11.137 6.450 1.00 97.25 81 ARG A O 1
ATOM 637 N N . ASP A 1 82 ? 12.270 -12.859 7.753 1.00 95.00 82 ASP A N 1
ATOM 638 C CA . ASP A 1 82 ? 13.075 -12.422 8.886 1.00 95.00 82 ASP A CA 1
ATOM 639 C C . ASP A 1 82 ? 14.575 -12.494 8.563 1.00 95.00 82 ASP A C 1
ATOM 641 O O . ASP A 1 82 ? 15.044 -13.424 7.916 1.00 95.00 82 ASP A O 1
ATOM 645 N N . LYS A 1 83 ? 15.343 -11.492 9.009 1.00 93.12 83 LYS A N 1
ATOM 646 C CA . LYS A 1 83 ? 16.796 -11.430 8.771 1.00 93.12 83 LYS A CA 1
ATOM 647 C C . LYS A 1 83 ? 17.571 -12.518 9.521 1.00 93.12 83 LYS A C 1
ATOM 649 O O . LYS A 1 83 ? 18.701 -12.813 9.150 1.00 93.12 83 LYS A O 1
ATOM 654 N N . LYS A 1 84 ? 17.011 -13.034 10.616 1.00 94.25 84 LYS A N 1
ATOM 655 C CA . LYS A 1 84 ? 17.624 -14.029 11.504 1.00 94.25 84 LYS A CA 1
ATOM 656 C C . LYS A 1 84 ? 17.044 -15.430 11.305 1.00 94.25 84 LYS A C 1
ATOM 658 O O . LYS A 1 84 ? 17.700 -16.391 11.690 1.00 94.25 84 LYS A O 1
ATOM 663 N N . ASP A 1 85 ? 15.844 -15.538 10.738 1.00 93.94 85 ASP A N 1
ATOM 664 C CA . ASP A 1 85 ? 15.146 -16.803 10.491 1.00 93.94 85 ASP A CA 1
ATOM 665 C C . ASP A 1 85 ? 14.564 -16.826 9.070 1.00 93.94 85 ASP A C 1
ATOM 667 O O . ASP A 1 85 ? 13.490 -16.286 8.797 1.00 93.94 85 ASP A O 1
ATOM 671 N N . ASP A 1 86 ? 15.274 -17.487 8.157 1.00 92.25 86 ASP A N 1
ATOM 672 C CA . ASP A 1 86 ? 14.903 -17.590 6.745 1.00 92.25 86 ASP A CA 1
ATOM 673 C C . ASP A 1 86 ? 13.584 -18.347 6.519 1.00 92.25 86 ASP A C 1
ATOM 675 O O . ASP A 1 86 ? 12.931 -18.167 5.487 1.00 92.25 86 ASP A O 1
ATOM 679 N N . LYS A 1 87 ? 13.133 -19.156 7.482 1.00 93.88 87 LYS A N 1
ATOM 680 C CA . LYS A 1 87 ? 11.858 -19.881 7.399 1.00 93.88 87 LYS A CA 1
ATOM 681 C C . LYS A 1 87 ? 10.666 -19.000 7.748 1.00 93.88 87 LYS A C 1
ATOM 683 O O . LYS A 1 87 ? 9.548 -19.304 7.330 1.00 93.88 87 LYS A O 1
ATOM 688 N N . LYS A 1 88 ? 10.880 -17.903 8.479 1.00 95.31 88 LYS A N 1
ATOM 689 C CA . LYS A 1 88 ? 9.814 -16.992 8.894 1.00 95.31 88 LYS A CA 1
ATOM 690 C C . LYS A 1 88 ? 9.511 -15.975 7.794 1.00 95.31 88 LYS A C 1
ATOM 692 O O . LYS A 1 88 ? 10.246 -15.009 7.595 1.00 95.31 88 LYS A O 1
ATOM 697 N N . VAL A 1 89 ? 8.394 -16.176 7.096 1.00 96.56 89 VAL A N 1
ATOM 698 C CA . VAL A 1 89 ? 7.896 -15.264 6.053 1.00 96.56 89 VAL A CA 1
ATOM 699 C C . VAL A 1 89 ? 6.948 -14.236 6.673 1.00 96.56 89 VAL A C 1
ATOM 701 O O . VAL A 1 89 ? 5.916 -14.591 7.238 1.00 96.56 89 VAL A O 1
ATOM 704 N N . TYR A 1 90 ? 7.299 -12.959 6.555 1.00 95.25 90 TYR A N 1
ATOM 705 C CA . TYR A 1 90 ? 6.501 -11.825 7.014 1.00 95.25 90 TYR A CA 1
ATOM 706 C C . TYR A 1 90 ? 5.491 -11.349 5.981 1.00 95.25 90 TYR A C 1
ATOM 708 O O . TYR A 1 90 ? 4.367 -11.001 6.340 1.00 95.25 90 TYR A O 1
ATOM 716 N N . ALA A 1 91 ? 5.881 -11.338 4.709 1.00 97.31 91 ALA A N 1
ATOM 717 C CA . ALA A 1 91 ? 4.976 -11.019 3.622 1.00 97.31 91 ALA A CA 1
ATOM 718 C C . ALA A 1 91 ? 5.293 -11.846 2.378 1.00 97.31 91 ALA A C 1
ATOM 720 O O . ALA A 1 91 ? 6.445 -12.203 2.135 1.00 97.31 91 ALA A O 1
ATOM 721 N N . SER A 1 92 ? 4.277 -12.132 1.575 1.00 97.94 92 SER A N 1
ATOM 722 C CA . SER A 1 92 ? 4.439 -12.733 0.256 1.00 97.94 92 SER A CA 1
ATOM 723 C C . SER A 1 92 ? 3.538 -12.049 -0.762 1.00 97.94 92 SER A C 1
ATOM 725 O O . SER A 1 92 ? 2.481 -11.549 -0.400 1.00 97.94 92 SER A O 1
ATOM 727 N N . VAL A 1 93 ? 3.956 -12.009 -2.024 1.00 98.00 93 VAL A N 1
ATOM 728 C CA . VAL A 1 93 ? 3.162 -11.509 -3.154 1.00 98.00 93 VAL A CA 1
ATOM 729 C C . VAL A 1 93 ? 3.297 -12.503 -4.297 1.00 98.00 93 VAL A C 1
ATOM 731 O O . VAL A 1 93 ? 4.409 -12.761 -4.762 1.00 98.00 93 VAL A O 1
ATOM 734 N N . LYS A 1 94 ? 2.181 -13.063 -4.776 1.00 98.31 94 LYS A N 1
ATOM 735 C CA . LYS A 1 94 ? 2.209 -14.028 -5.890 1.00 98.31 94 LYS A CA 1
ATOM 736 C C . LYS A 1 94 ? 2.637 -13.367 -7.194 1.00 98.31 94 LYS A C 1
ATOM 738 O O . LYS A 1 94 ? 3.498 -13.895 -7.896 1.00 98.31 94 LYS A O 1
ATOM 743 N N . SER A 1 95 ? 2.076 -12.202 -7.510 1.00 98.00 95 SER A N 1
ATOM 744 C CA . SER A 1 95 ? 2.497 -11.426 -8.676 1.00 98.00 95 SER A CA 1
ATOM 745 C C . SER A 1 95 ? 2.311 -9.932 -8.477 1.00 98.00 95 SER A C 1
ATOM 747 O O . SER A 1 95 ? 1.314 -9.507 -7.898 1.00 98.00 95 SER A O 1
ATOM 749 N N . ALA A 1 96 ? 3.233 -9.149 -9.026 1.00 97.69 96 ALA A N 1
ATOM 750 C CA . ALA A 1 96 ? 3.133 -7.702 -9.112 1.00 97.69 96 ALA A CA 1
ATOM 751 C C . ALA A 1 96 ? 3.423 -7.241 -10.545 1.00 97.69 96 ALA A C 1
ATOM 753 O O . ALA A 1 96 ? 4.368 -7.695 -11.190 1.00 97.69 96 ALA A O 1
ATOM 754 N N . TYR A 1 97 ? 2.608 -6.325 -11.037 1.00 97.50 97 TYR A N 1
ATOM 755 C CA . TYR A 1 97 ? 2.754 -5.646 -12.308 1.00 97.50 97 TYR A CA 1
ATOM 756 C C . TYR A 1 97 ? 2.786 -4.148 -12.051 1.00 97.50 97 TYR A C 1
ATOM 758 O O . TYR A 1 97 ? 1.861 -3.574 -11.479 1.00 97.50 97 TYR A O 1
ATOM 766 N N . ILE A 1 98 ? 3.862 -3.510 -12.495 1.00 95.19 98 ILE A N 1
ATOM 767 C CA . ILE A 1 98 ? 4.035 -2.068 -12.381 1.00 95.19 98 ILE A CA 1
ATOM 768 C C . ILE A 1 98 ? 4.400 -1.539 -13.756 1.00 95.19 98 ILE A C 1
ATOM 770 O O . ILE A 1 98 ? 5.332 -2.019 -14.401 1.00 95.19 98 ILE A O 1
ATOM 774 N N . SER A 1 99 ? 3.668 -0.525 -14.196 1.00 95.25 99 SER A N 1
ATOM 775 C CA . SER A 1 99 ? 3.909 0.156 -15.452 1.00 95.25 99 SER A CA 1
ATOM 776 C C . SER A 1 99 ? 3.837 1.665 -15.269 1.00 95.25 99 SER A C 1
ATOM 778 O O . SER A 1 99 ? 2.838 2.197 -14.780 1.00 95.25 99 SER A O 1
ATOM 780 N N . LEU A 1 100 ? 4.890 2.366 -15.685 1.00 94.38 100 LEU A N 1
ATOM 781 C CA . LEU A 1 100 ? 4.948 3.824 -15.669 1.00 94.38 100 LEU A CA 1
ATOM 782 C C . LEU A 1 100 ? 5.857 4.371 -16.780 1.00 94.38 100 LEU A C 1
ATOM 784 O O . LEU A 1 100 ? 6.825 3.718 -17.166 1.00 94.38 100 LEU A O 1
ATOM 788 N N . PRO A 1 101 ? 5.605 5.584 -17.302 1.00 93.38 101 PRO A N 1
ATOM 789 C CA . PRO A 1 101 ? 6.514 6.213 -18.258 1.00 93.38 101 PRO A CA 1
ATOM 790 C C . PRO A 1 101 ? 7.915 6.419 -17.662 1.00 93.38 101 PRO A C 1
ATOM 792 O O . PRO A 1 101 ? 8.040 6.935 -16.550 1.00 93.38 101 PRO A O 1
ATOM 795 N N . PHE A 1 102 ? 8.971 6.097 -18.417 1.00 90.50 102 PHE A N 1
ATOM 796 C CA . PHE A 1 102 ? 10.360 6.148 -17.936 1.00 90.50 102 PHE A CA 1
ATOM 797 C C . PHE A 1 102 ? 10.737 7.493 -17.304 1.00 90.50 102 PHE A C 1
ATOM 799 O O . PHE A 1 102 ? 11.275 7.557 -16.202 1.00 90.50 102 PHE A O 1
ATOM 806 N N . PHE A 1 103 ? 10.405 8.594 -17.982 1.00 88.69 103 PHE A N 1
ATOM 807 C CA . PHE A 1 103 ? 10.704 9.932 -17.476 1.00 88.69 103 PHE A CA 1
ATOM 808 C C . PHE A 1 103 ? 9.910 10.267 -16.213 1.00 88.69 103 PHE A C 1
ATOM 810 O O . PHE A 1 103 ? 10.407 10.979 -15.348 1.00 88.69 103 PHE A O 1
ATOM 817 N N . ASN A 1 104 ? 8.697 9.734 -16.064 1.00 88.00 104 ASN A N 1
ATOM 818 C CA . ASN A 1 104 ? 7.938 9.929 -14.835 1.00 88.00 104 ASN A CA 1
ATOM 819 C C . ASN A 1 104 ? 8.604 9.201 -13.662 1.00 88.00 104 ASN A C 1
ATOM 821 O O . ASN A 1 104 ? 8.706 9.787 -12.589 1.00 88.00 104 ASN A O 1
ATOM 825 N N . MET A 1 105 ? 9.129 7.992 -13.889 1.00 87.00 105 MET A N 1
ATOM 826 C CA . MET A 1 105 ? 9.935 7.255 -12.910 1.00 87.00 105 MET A CA 1
ATOM 827 C C . MET A 1 105 ? 11.191 8.039 -12.518 1.00 87.00 105 MET A C 1
ATOM 829 O O . MET A 1 105 ? 11.405 8.321 -11.345 1.00 87.00 105 MET A O 1
ATOM 833 N N . MET A 1 106 ? 11.985 8.447 -13.514 1.00 85.50 106 MET A N 1
ATOM 834 C CA . MET A 1 106 ? 13.254 9.156 -13.319 1.00 85.50 106 MET A CA 1
ATOM 835 C C . MET A 1 106 ? 13.081 10.477 -12.558 1.00 85.50 106 MET A C 1
ATOM 837 O O . MET A 1 1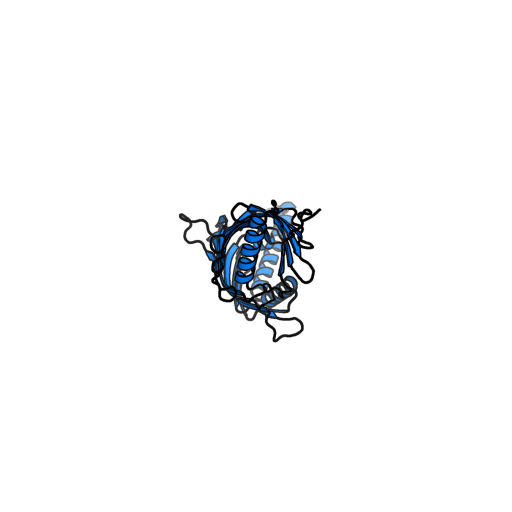06 ? 13.928 10.832 -11.746 1.00 85.50 106 MET A O 1
ATOM 841 N N . PHE A 1 107 ? 11.985 11.201 -12.804 1.00 87.62 107 PHE A N 1
ATOM 842 C CA . PHE A 1 107 ? 11.699 12.481 -12.151 1.00 87.62 107 PHE A CA 1
ATOM 843 C C . PHE A 1 107 ? 10.755 12.364 -10.942 1.00 87.62 107 PHE A C 1
ATOM 845 O O . PHE A 1 107 ? 10.231 13.383 -10.493 1.00 87.62 107 PHE A O 1
ATOM 852 N N . GLY A 1 108 ? 10.473 11.153 -10.444 1.00 83.19 108 GLY A N 1
ATOM 853 C CA . GLY A 1 108 ? 9.616 10.944 -9.268 1.00 83.19 108 GLY A CA 1
ATOM 854 C C . GLY A 1 108 ? 8.170 11.436 -9.434 1.00 83.19 108 GLY A C 1
ATOM 855 O O . GLY A 1 108 ? 7.457 11.681 -8.459 1.00 83.19 108 GLY A O 1
ATOM 856 N N . ARG A 1 109 ? 7.699 11.601 -10.674 1.00 83.44 109 ARG A N 1
ATOM 857 C CA . ARG A 1 109 ? 6.325 12.007 -10.980 1.00 83.44 109 ARG A CA 1
ATOM 858 C C . ARG A 1 109 ? 5.451 10.767 -10.857 1.00 83.44 109 ARG A C 1
ATOM 860 O O . ARG A 1 109 ? 5.239 10.099 -11.856 1.00 83.44 109 ARG A O 1
ATOM 867 N N . GLY A 1 110 ? 4.991 10.436 -9.647 1.00 83.31 110 GLY A N 1
ATOM 868 C CA . GLY A 1 110 ? 4.148 9.258 -9.359 1.00 83.31 110 GLY A CA 1
ATOM 869 C C . GLY A 1 110 ? 2.855 9.203 -10.188 1.00 83.31 110 GLY A C 1
ATOM 870 O O . GLY A 1 110 ? 1.793 9.603 -9.712 1.00 83.31 110 GLY A O 1
ATOM 871 N N . VAL A 1 111 ? 2.991 8.763 -11.438 1.00 89.94 111 VAL A N 1
ATOM 872 C CA . VAL A 1 111 ? 2.003 8.681 -12.513 1.00 89.94 111 VAL A CA 1
ATOM 873 C C . VAL A 1 111 ? 2.200 7.320 -13.168 1.00 89.94 111 VAL A C 1
ATOM 875 O O . VAL A 1 111 ? 3.271 7.042 -13.714 1.00 89.94 111 VAL A O 1
ATOM 878 N N . TYR A 1 112 ? 1.162 6.499 -13.133 1.00 90.75 112 TYR A N 1
ATOM 879 C CA . TYR A 1 112 ? 1.198 5.086 -13.489 1.00 90.75 112 TYR A CA 1
ATOM 880 C C . TYR A 1 112 ? 0.399 4.851 -14.770 1.00 90.75 112 TYR A C 1
ATOM 882 O O . TYR A 1 112 ? -0.665 5.428 -14.944 1.00 90.75 112 TYR A O 1
ATOM 890 N N . SER A 1 113 ? 0.881 4.004 -15.672 1.00 92.44 113 SER A N 1
ATOM 891 C CA . SER A 1 113 ? 0.076 3.465 -16.783 1.00 92.44 113 SER A CA 1
ATOM 892 C C . SER A 1 113 ? -0.615 2.155 -16.407 1.00 92.44 113 SER A C 1
ATOM 894 O O . SER A 1 113 ? -1.566 1.748 -17.064 1.00 92.44 113 SER A O 1
ATOM 896 N N . GLY A 1 114 ? -0.155 1.496 -15.344 1.00 93.25 114 GLY A N 1
ATOM 897 C CA . GLY A 1 114 ? -0.807 0.329 -14.770 1.00 93.25 114 GLY A CA 1
ATOM 898 C C . GLY A 1 114 ? -0.132 -0.086 -13.471 1.00 93.25 114 GLY A C 1
ATOM 899 O O . GLY A 1 114 ? 1.083 0.042 -13.326 1.00 93.25 114 GLY A O 1
ATOM 900 N N . PHE A 1 115 ? -0.926 -0.559 -12.524 1.00 94.88 115 PHE A N 1
ATOM 901 C CA . PHE A 1 115 ? -0.442 -1.118 -11.273 1.00 94.88 115 PHE A CA 1
ATOM 902 C C . PHE A 1 115 ? -1.399 -2.221 -10.850 1.00 94.88 115 PHE A C 1
ATOM 904 O O . PHE A 1 115 ? -2.608 -1.992 -10.804 1.00 94.88 115 PHE A O 1
ATOM 911 N N . GLU A 1 116 ? -0.858 -3.394 -10.560 1.00 97.12 116 GLU A N 1
ATOM 912 C CA . GLU A 1 116 ? -1.614 -4.546 -10.091 1.00 97.12 116 GLU A CA 1
ATOM 913 C C . GLU A 1 116 ? -0.723 -5.406 -9.190 1.00 97.12 116 GLU A C 1
ATOM 915 O O . GLU A 1 116 ? 0.413 -5.715 -9.535 1.00 97.12 116 GLU A O 1
ATOM 920 N N . MET A 1 117 ? -1.240 -5.834 -8.049 1.00 97.06 117 MET A N 1
ATOM 921 C CA . MET A 1 117 ? -0.654 -6.853 -7.191 1.00 97.06 117 MET A CA 1
ATOM 922 C C . MET A 1 117 ? -1.729 -7.888 -6.882 1.00 97.06 117 MET A C 1
ATOM 924 O O . MET A 1 117 ? -2.887 -7.535 -6.663 1.00 97.06 117 MET A O 1
ATOM 928 N N . LYS A 1 118 ? -1.355 -9.166 -6.879 1.00 98.00 118 LYS A N 1
ATOM 929 C CA . LYS A 1 118 ? -2.277 -10.280 -6.638 1.00 98.00 118 LYS A CA 1
ATOM 930 C C . LYS A 1 118 ? -1.716 -11.246 -5.614 1.00 98.00 118 LYS A C 1
ATOM 932 O O . LYS A 1 118 ? -0.515 -11.536 -5.625 1.00 98.00 118 LYS A O 1
ATOM 937 N N . GLY A 1 119 ? -2.615 -11.772 -4.783 1.00 97.44 119 GLY A N 1
ATOM 938 C CA . GLY A 1 119 ? -2.310 -12.760 -3.753 1.00 97.44 119 GLY A CA 1
ATOM 939 C C . GLY A 1 119 ? -1.191 -12.299 -2.828 1.00 97.44 119 GLY A C 1
ATOM 940 O O . GLY A 1 119 ? -0.150 -12.954 -2.760 1.00 97.44 119 GLY A O 1
ATOM 941 N N . MET A 1 120 ? -1.376 -11.142 -2.196 1.00 97.88 120 MET A N 1
ATOM 942 C CA . MET A 1 120 ? -0.490 -10.678 -1.138 1.00 97.88 120 MET A CA 1
ATOM 943 C C . MET A 1 120 ? -0.922 -11.288 0.190 1.00 97.88 120 MET A C 1
ATOM 945 O O . MET A 1 120 ? -2.107 -11.311 0.504 1.00 97.88 120 MET A O 1
ATOM 949 N N . GLU A 1 121 ? 0.027 -11.745 0.990 1.00 97.69 121 GLU A N 1
ATOM 950 C CA . GLU A 1 121 ? -0.228 -12.232 2.343 1.00 97.69 121 GLU A CA 1
ATOM 951 C C . GLU A 1 121 ? 0.747 -11.561 3.297 1.00 97.69 121 GLU A C 1
ATOM 953 O O . GLU A 1 121 ? 1.945 -11.555 3.035 1.00 97.69 121 GLU A O 1
ATOM 958 N N . PHE A 1 122 ? 0.248 -11.036 4.409 1.00 95.94 122 PHE A N 1
ATOM 959 C CA . PHE A 1 122 ? 1.033 -10.472 5.498 1.00 95.94 122 PHE A CA 1
ATOM 960 C C . PHE A 1 122 ? 0.779 -11.290 6.761 1.00 95.94 122 PHE A C 1
ATOM 962 O O . PHE A 1 122 ? -0.370 -11.530 7.147 1.00 95.94 122 PHE A O 1
ATOM 969 N N . ALA A 1 123 ? 1.857 -11.714 7.411 1.00 93.50 123 ALA A N 1
ATOM 970 C CA . ALA A 1 123 ? 1.798 -12.441 8.665 1.00 93.50 123 ALA A CA 1
ATOM 971 C C . ALA A 1 123 ? 1.286 -11.549 9.807 1.00 93.50 123 ALA A C 1
ATOM 973 O O . ALA A 1 123 ? 1.519 -10.337 9.840 1.00 93.50 123 ALA A O 1
ATOM 974 N N . SER A 1 124 ? 0.627 -12.184 10.777 1.00 89.62 124 SER A N 1
ATOM 975 C CA . SER A 1 124 ? 0.206 -11.553 12.032 1.00 89.62 124 SER A CA 1
ATOM 976 C C . SER A 1 124 ? 1.397 -10.887 12.728 1.00 89.62 124 SER A C 1
ATOM 978 O O . SER A 1 124 ? 2.465 -11.490 12.846 1.00 89.62 124 SER A O 1
ATOM 980 N N . GLY A 1 125 ? 1.214 -9.655 13.193 1.00 83.25 125 GLY A N 1
ATOM 981 C CA . GLY A 1 125 ? 2.233 -8.893 13.913 1.00 83.25 125 GLY A CA 1
ATOM 982 C C . GLY A 1 125 ? 3.352 -8.315 13.041 1.00 83.25 125 GLY A C 1
ATOM 983 O O . GLY A 1 125 ? 4.262 -7.704 13.592 1.00 83.25 125 GLY A O 1
ATOM 984 N N . TYR A 1 126 ? 3.316 -8.487 11.712 1.00 85.81 126 TYR A N 1
ATOM 985 C CA . TYR A 1 126 ? 4.285 -7.838 10.823 1.00 85.81 126 TYR A CA 1
ATOM 986 C C . TYR A 1 126 ? 3.918 -6.373 10.555 1.00 85.81 126 TYR A C 1
ATOM 988 O O . TYR A 1 126 ? 4.602 -5.462 11.012 1.00 85.81 126 TYR A O 1
ATOM 996 N N . ALA A 1 127 ? 2.825 -6.156 9.821 1.00 81.62 127 ALA A N 1
ATOM 997 C CA . ALA A 1 127 ? 2.299 -4.824 9.516 1.00 81.62 127 ALA A CA 1
ATOM 998 C C . ALA A 1 127 ? 1.036 -4.505 10.328 1.00 81.62 127 ALA A C 1
ATOM 1000 O O . ALA A 1 127 ? 0.804 -3.355 10.690 1.00 81.62 127 ALA A O 1
ATOM 1001 N N . LEU A 1 128 ? 0.232 -5.530 10.618 1.00 84.56 128 LEU A N 1
ATOM 1002 C CA . LEU A 1 128 ? -1.018 -5.431 11.363 1.00 84.56 128 LEU A CA 1
ATOM 1003 C C . LEU A 1 128 ? -1.077 -6.521 12.442 1.00 84.56 128 LEU A C 1
ATOM 1005 O O . LEU A 1 128 ? -0.399 -7.544 12.304 1.00 84.56 128 LEU A O 1
ATOM 1009 N N . PRO A 1 129 ? -1.893 -6.345 13.499 1.00 81.25 129 PRO A N 1
ATOM 1010 C CA . PRO A 1 129 ? -2.013 -7.325 14.577 1.00 81.25 129 PRO A CA 1
ATOM 1011 C C . PRO A 1 129 ? -2.431 -8.708 14.073 1.00 81.25 129 PRO A C 1
ATOM 1013 O O . PRO A 1 129 ? -1.876 -9.708 14.524 1.00 81.25 129 PRO A O 1
ATOM 1016 N N . LYS A 1 130 ? -3.360 -8.775 13.109 1.00 89.31 130 LYS A N 1
ATOM 1017 C CA . LYS A 1 130 ? -3.841 -10.024 12.496 1.00 89.31 130 LYS A CA 1
ATOM 1018 C C . LYS A 1 130 ? -3.306 -10.231 11.081 1.00 89.31 130 LYS A C 1
ATOM 1020 O O . LYS A 1 130 ? -2.768 -9.314 10.460 1.00 89.31 130 LYS A O 1
ATOM 1025 N N . LYS A 1 131 ? -3.471 -11.460 10.578 1.00 93.31 131 LYS A N 1
ATOM 1026 C CA . LYS A 1 131 ? -3.164 -11.824 9.189 1.00 93.31 131 LYS A CA 1
ATOM 1027 C C . LYS A 1 131 ? -3.957 -10.930 8.228 1.00 93.31 131 LYS A C 1
ATOM 1029 O O . LYS A 1 131 ? -5.157 -10.750 8.410 1.00 93.31 131 LYS A O 1
ATOM 1034 N N . LEU A 1 132 ? -3.301 -10.432 7.185 1.00 95.31 132 LEU A N 1
ATOM 1035 C CA . LEU A 1 132 ? -3.942 -9.724 6.076 1.00 95.31 132 LEU A CA 1
ATOM 1036 C C . LEU A 1 132 ? -3.660 -10.482 4.779 1.00 95.31 132 LEU A C 1
ATOM 1038 O O . LEU A 1 132 ? -2.507 -10.758 4.461 1.00 95.31 132 LEU A O 1
ATOM 1042 N N . THR A 1 133 ? -4.706 -10.802 4.034 1.00 97.25 133 THR A N 1
ATOM 1043 C CA . THR A 1 133 ? -4.641 -11.379 2.690 1.00 97.25 133 THR A CA 1
ATOM 1044 C C . THR A 1 133 ? -5.246 -10.364 1.734 1.00 97.25 133 THR A C 1
ATOM 1046 O O . THR A 1 133 ? -6.314 -9.834 2.009 1.00 97.25 133 THR A O 1
ATOM 1049 N N . ILE A 1 134 ? -4.579 -10.065 0.629 1.00 97.69 134 ILE A N 1
ATOM 1050 C CA . ILE A 1 134 ? -5.101 -9.196 -0.424 1.00 97.69 134 ILE A CA 1
ATOM 1051 C C . ILE A 1 134 ? -5.099 -10.001 -1.715 1.00 97.69 134 ILE A C 1
ATOM 1053 O O . ILE A 1 134 ? -4.043 -10.321 -2.265 1.00 97.69 134 ILE A O 1
ATOM 1057 N N . ASP A 1 135 ? -6.287 -10.323 -2.202 1.00 98.00 135 ASP A N 1
ATOM 1058 C CA . ASP A 1 135 ? -6.470 -11.065 -3.443 1.00 98.00 135 ASP A CA 1
ATOM 1059 C C . ASP A 1 135 ? -6.117 -10.191 -4.646 1.00 98.00 135 ASP A C 1
ATOM 1061 O O . ASP A 1 135 ? -5.429 -10.647 -5.566 1.00 98.00 135 ASP A O 1
ATOM 1065 N N . TYR A 1 136 ? -6.505 -8.913 -4.588 1.00 97.69 136 TYR A N 1
ATOM 1066 C CA . TYR A 1 136 ? -6.267 -7.929 -5.635 1.00 97.69 136 TYR A CA 1
ATOM 1067 C C . TYR A 1 136 ? -5.967 -6.546 -5.051 1.00 97.69 136 TYR A C 1
ATOM 1069 O O . TYR A 1 136 ? -6.689 -6.054 -4.192 1.00 97.69 136 TYR A O 1
ATOM 1077 N N . ALA A 1 137 ? -4.921 -5.887 -5.547 1.00 97.31 137 ALA A N 1
ATOM 1078 C CA . ALA A 1 137 ? -4.704 -4.457 -5.360 1.00 97.31 137 ALA A CA 1
ATOM 1079 C C . ALA A 1 137 ? -4.271 -3.823 -6.680 1.00 97.31 137 ALA A C 1
ATOM 1081 O O . ALA A 1 137 ? -3.190 -4.130 -7.181 1.00 97.31 137 ALA A O 1
ATOM 1082 N N . GLY A 1 138 ? -5.067 -2.930 -7.257 1.00 96.38 138 GLY A N 1
ATOM 1083 C CA . GLY A 1 138 ? -4.734 -2.367 -8.560 1.00 96.38 138 GLY A CA 1
ATOM 1084 C C . GLY A 1 138 ? -5.659 -1.266 -9.041 1.00 96.38 138 GLY A C 1
ATOM 1085 O O . GLY A 1 138 ? -6.665 -0.942 -8.414 1.00 96.38 138 GLY A O 1
ATOM 1086 N N . VAL A 1 139 ? -5.302 -0.681 -10.183 1.00 95.12 139 VAL A N 1
ATOM 1087 C CA . VAL A 1 139 ? -6.137 0.331 -10.842 1.00 95.12 139 VAL A CA 1
ATOM 1088 C C . VAL A 1 139 ? -7.376 -0.341 -11.434 1.00 95.12 139 VAL A C 1
ATOM 1090 O O . VAL A 1 139 ? -7.262 -1.282 -12.214 1.00 95.12 139 VAL A O 1
ATOM 1093 N N . SER A 1 140 ? -8.550 0.169 -11.081 1.00 94.38 140 SER A N 1
ATOM 1094 C CA . SER A 1 140 ? -9.840 -0.166 -11.672 1.00 94.38 140 SER A CA 1
ATOM 1095 C C . SER A 1 140 ? -10.387 1.073 -12.380 1.00 94.38 140 SER A C 1
ATOM 1097 O O . SER A 1 140 ? -10.598 2.120 -11.764 1.00 94.38 140 SER A O 1
ATOM 1099 N N . ASP A 1 141 ? -10.578 0.969 -13.693 1.00 91.12 141 ASP A N 1
ATOM 1100 C CA . ASP A 1 141 ? -11.151 2.025 -14.528 1.00 91.12 141 ASP A CA 1
ATOM 1101 C C . ASP A 1 141 ? -12.293 1.424 -15.364 1.00 91.12 141 ASP A C 1
ATOM 1103 O O . ASP A 1 141 ? -12.054 0.932 -16.470 1.00 91.12 141 ASP A O 1
ATOM 1107 N N . PRO A 1 142 ? -13.521 1.365 -14.814 1.00 79.19 142 PRO A N 1
ATOM 1108 C CA . PRO A 1 142 ? -14.619 0.628 -15.434 1.00 79.19 142 PRO A CA 1
ATOM 1109 C C . PRO A 1 142 ? -15.127 1.280 -16.728 1.00 79.19 142 PRO A C 1
ATOM 1111 O O . PRO A 1 142 ? -15.681 0.579 -17.570 1.00 79.19 142 PRO A O 1
ATOM 1114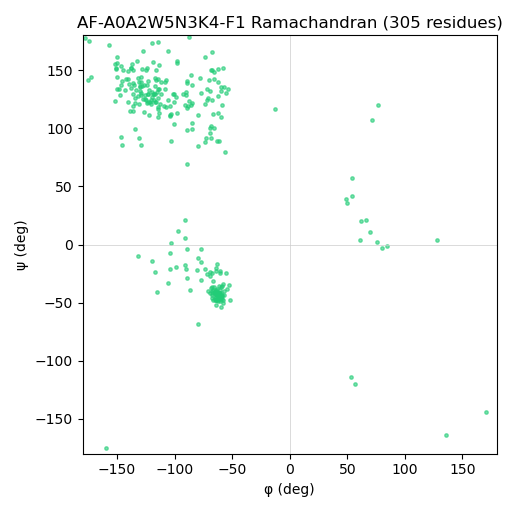 N N . SER A 1 143 ? -14.934 2.592 -16.916 1.00 83.88 143 SER A N 1
ATOM 1115 C CA . SER A 1 143 ? -15.102 3.269 -18.207 1.00 83.88 143 SER A CA 1
ATOM 1116 C C . SER A 1 143 ? -14.694 4.745 -18.115 1.00 83.88 143 SER A C 1
ATOM 1118 O O . SER A 1 143 ? -15.055 5.425 -17.147 1.00 83.88 143 SER A O 1
ATOM 1120 N N . PRO A 1 144 ? -14.046 5.300 -19.158 1.00 78.56 144 PRO A N 1
ATOM 1121 C CA . PRO A 1 144 ? -13.674 6.701 -19.179 1.00 78.56 144 PRO A CA 1
ATOM 1122 C C . PRO A 1 144 ? -14.810 7.715 -19.090 1.00 78.56 144 PRO A C 1
ATOM 1124 O O . PRO A 1 144 ? -14.583 8.844 -18.656 1.00 78.56 144 PRO A O 1
ATOM 1127 N N . GLU A 1 145 ? -16.013 7.327 -19.487 1.00 81.25 145 GLU A N 1
ATOM 1128 C CA . GLU A 1 145 ? -17.132 8.256 -19.642 1.00 81.25 145 GLU A CA 1
ATOM 1129 C C . GLU A 1 145 ? -18.078 8.257 -18.441 1.00 81.25 145 GLU A C 1
ATOM 1131 O O . GLU A 1 145 ? -18.820 9.217 -18.250 1.00 81.25 145 GLU A O 1
ATOM 1136 N N . THR A 1 146 ? -18.053 7.204 -17.619 1.00 78.69 146 THR A N 1
ATOM 1137 C CA . THR A 1 146 ? -19.113 6.960 -16.629 1.00 78.69 146 THR A CA 1
ATOM 1138 C C . THR A 1 146 ? -18.627 6.928 -15.187 1.00 78.69 146 THR A C 1
ATOM 1140 O O . THR A 1 146 ? -19.457 6.975 -14.283 1.00 78.69 146 THR A O 1
ATOM 1143 N N . ALA A 1 147 ? -17.316 6.835 -14.943 1.00 87.12 147 ALA A N 1
ATOM 1144 C CA . ALA A 1 147 ? -16.781 6.764 -13.589 1.00 87.12 147 ALA A CA 1
ATOM 1145 C C . ALA A 1 147 ? -15.367 7.346 -13.462 1.00 87.12 147 ALA A C 1
ATOM 1147 O O . ALA A 1 147 ? -14.555 7.328 -14.392 1.00 87.12 147 ALA A O 1
ATOM 1148 N N . THR A 1 148 ? -15.068 7.833 -12.259 1.00 91.00 148 THR A N 1
ATOM 1149 C CA . THR A 1 148 ? -13.708 8.174 -11.833 1.00 91.00 148 THR A CA 1
ATOM 1150 C C . THR A 1 148 ? -12.922 6.879 -11.622 1.00 91.00 148 THR A C 1
ATOM 1152 O O . THR A 1 148 ? -13.446 5.971 -10.973 1.00 91.00 148 THR A O 1
ATOM 1155 N N . PRO A 1 149 ? -11.680 6.758 -12.126 1.00 94.94 149 PRO A N 1
ATOM 1156 C CA . PRO A 1 149 ? -10.874 5.580 -11.840 1.00 94.94 149 PRO A CA 1
ATOM 1157 C C . PRO A 1 149 ? -10.528 5.523 -10.355 1.00 94.94 149 PRO A C 1
ATOM 1159 O O . PRO A 1 149 ? -10.326 6.551 -9.701 1.00 94.94 149 PRO A O 1
ATOM 1162 N N . VAL A 1 150 ? -10.401 4.308 -9.841 1.00 95.50 150 VAL A N 1
ATOM 1163 C CA . VAL A 1 150 ? -10.038 4.060 -8.450 1.00 95.50 150 VAL A CA 1
ATOM 1164 C C . VAL A 1 150 ? -8.871 3.091 -8.371 1.00 95.50 150 VAL A C 1
ATOM 1166 O O . VAL A 1 150 ? -8.694 2.225 -9.222 1.00 95.50 150 VAL A O 1
ATOM 1169 N N . PHE A 1 151 ? -8.072 3.213 -7.325 1.00 95.69 151 PHE A N 1
ATOM 1170 C CA . PHE A 1 151 ? -7.215 2.135 -6.874 1.00 95.69 151 PHE A CA 1
ATOM 1171 C C . PHE A 1 151 ? -8.009 1.280 -5.897 1.00 95.69 151 PHE A C 1
ATOM 1173 O O . PHE A 1 151 ? -8.455 1.782 -4.868 1.00 95.69 151 PHE A O 1
ATOM 1180 N N . MET A 1 152 ? -8.197 0.013 -6.227 1.00 96.69 152 MET A N 1
ATOM 1181 C CA . MET A 1 152 ? -9.022 -0.915 -5.468 1.00 96.69 152 MET A CA 1
ATOM 1182 C C . MET A 1 152 ? -8.140 -1.928 -4.747 1.00 96.69 152 MET A C 1
ATOM 1184 O O . MET A 1 152 ? -7.166 -2.398 -5.329 1.00 96.69 152 MET A O 1
ATOM 1188 N N . ILE A 1 153 ? -8.487 -2.257 -3.506 1.00 97.06 153 ILE A N 1
ATOM 1189 C CA . ILE A 1 153 ? -7.873 -3.310 -2.694 1.00 97.06 153 ILE A CA 1
ATOM 1190 C C . ILE A 1 153 ? -8.991 -4.237 -2.229 1.00 97.06 153 ILE A C 1
ATOM 1192 O O . ILE A 1 153 ? -9.939 -3.776 -1.602 1.00 97.06 153 ILE A O 1
ATOM 1196 N N . GLU A 1 154 ? -8.864 -5.526 -2.509 1.00 97.94 154 GLU A N 1
ATOM 1197 C CA . GLU A 1 154 ? -9.816 -6.572 -2.137 1.00 97.94 154 GLU A CA 1
ATOM 1198 C C . GLU A 1 154 ? -9.087 -7.705 -1.427 1.00 97.94 154 GLU A C 1
ATOM 1200 O O . GLU A 1 154 ? -8.018 -8.140 -1.866 1.00 97.94 154 GLU A O 1
ATOM 1205 N N . GLY A 1 155 ? -9.666 -8.209 -0.343 1.00 97.75 155 GLY A N 1
ATOM 1206 C CA . GLY A 1 155 ? -9.134 -9.375 0.345 1.00 97.75 155 GLY A CA 1
ATOM 1207 C C . GLY A 1 155 ? -9.798 -9.642 1.685 1.00 97.75 155 GLY A C 1
ATOM 1208 O O . GLY A 1 155 ? -10.997 -9.429 1.857 1.00 97.75 155 GLY A O 1
ATOM 1209 N N . LEU A 1 156 ? -9.002 -10.111 2.641 1.00 96.81 156 LEU A N 1
ATOM 1210 C CA . LEU A 1 156 ? -9.428 -10.519 3.972 1.00 96.81 156 LEU A CA 1
ATOM 1211 C C . LEU A 1 156 ? -8.468 -9.983 5.032 1.00 96.81 156 LEU A C 1
ATOM 1213 O O . LEU A 1 156 ? -7.260 -10.211 4.961 1.00 96.81 156 LEU A O 1
ATOM 1217 N N . TYR A 1 157 ? -9.003 -9.342 6.064 1.00 93.81 157 TYR A N 1
ATOM 1218 C CA . TYR A 1 157 ? -8.272 -9.103 7.304 1.00 93.81 157 TYR A CA 1
ATOM 1219 C C . TYR A 1 157 ? -8.778 -10.088 8.354 1.00 93.81 157 TYR A C 1
ATOM 1221 O O . TYR A 1 157 ? -9.925 -10.019 8.799 1.00 93.81 157 TYR A O 1
ATOM 1229 N N . ASN A 1 158 ? -7.924 -11.041 8.718 1.00 91.25 158 ASN A N 1
ATOM 1230 C CA . ASN A 1 158 ? -8.324 -12.280 9.371 1.00 91.25 158 ASN A CA 1
ATOM 1231 C C . ASN A 1 158 ? -9.430 -12.991 8.559 1.00 91.25 158 ASN A C 1
ATOM 1233 O O . ASN A 1 158 ? -9.175 -13.386 7.424 1.00 91.25 158 ASN A O 1
ATOM 1237 N N . ASP A 1 159 ? -10.643 -13.088 9.107 1.00 92.50 159 ASP A N 1
ATOM 1238 C CA . ASP A 1 159 ? -11.817 -13.691 8.464 1.00 92.50 159 ASP A CA 1
ATOM 1239 C C . ASP A 1 159 ? -12.805 -12.638 7.924 1.00 92.50 159 ASP A C 1
ATOM 1241 O O . ASP A 1 159 ? -13.863 -12.983 7.397 1.00 92.50 159 ASP A O 1
ATOM 1245 N N . TYR A 1 160 ? -12.490 -11.344 8.062 1.00 93.69 160 TYR A N 1
ATOM 1246 C CA . TYR A 1 160 ? -13.374 -10.263 7.636 1.00 93.69 160 TYR A CA 1
ATOM 1247 C C . TYR A 1 160 ? -13.064 -9.813 6.204 1.00 93.69 160 TYR A C 1
ATOM 1249 O O . TYR A 1 160 ? -11.911 -9.474 5.918 1.00 93.69 160 TYR A O 1
ATOM 1257 N N . PRO A 1 161 ? -14.080 -9.732 5.320 1.00 96.38 161 PRO A N 1
ATOM 1258 C CA . PRO A 1 161 ? -13.942 -9.143 3.994 1.00 96.38 161 PRO A CA 1
ATOM 1259 C C . PRO A 1 161 ? -13.414 -7.718 4.075 1.00 96.38 161 PRO A C 1
ATOM 1261 O O . PRO A 1 161 ? -13.954 -6.904 4.824 1.00 96.38 161 PRO A O 1
ATOM 1264 N N . LEU A 1 162 ? -12.388 -7.435 3.280 1.00 95.56 162 LEU A N 1
ATOM 1265 C CA . LEU A 1 162 ? -11.793 -6.122 3.105 1.00 95.56 162 LEU A CA 1
ATOM 1266 C C . LEU A 1 162 ? -12.029 -5.651 1.668 1.00 95.56 162 LEU A C 1
ATOM 1268 O O . LEU A 1 162 ? -11.635 -6.326 0.719 1.00 95.56 162 LEU A O 1
ATOM 1272 N N . LEU A 1 163 ? -12.606 -4.464 1.524 1.00 97.25 163 LEU A N 1
ATOM 1273 C CA . LEU A 1 163 ? -12.670 -3.709 0.279 1.00 97.25 163 LEU A CA 1
ATOM 1274 C C . LEU A 1 163 ? -12.236 -2.274 0.572 1.00 97.25 163 LEU A C 1
ATOM 1276 O O . LEU A 1 163 ? -12.784 -1.639 1.465 1.00 97.25 163 LEU A O 1
ATOM 1280 N N . MET A 1 164 ? -11.276 -1.743 -0.175 1.00 95.88 164 MET A N 1
ATOM 1281 C CA . MET A 1 164 ? -10.898 -0.331 -0.117 1.00 95.88 164 MET A CA 1
ATOM 1282 C C . MET A 1 164 ? -10.835 0.236 -1.526 1.00 95.88 164 MET A C 1
ATOM 1284 O O . MET A 1 164 ? -10.324 -0.418 -2.434 1.00 95.88 164 MET A O 1
ATOM 1288 N N . THR A 1 165 ? -11.308 1.464 -1.714 1.00 95.94 165 THR A N 1
ATOM 1289 C CA . THR A 1 165 ? -11.172 2.180 -2.984 1.00 95.94 165 THR A CA 1
ATOM 1290 C C . THR A 1 165 ? -10.607 3.569 -2.741 1.00 95.94 165 THR A C 1
ATOM 1292 O O . THR A 1 165 ? -11.012 4.247 -1.807 1.00 95.94 165 THR A O 1
ATOM 1295 N N . MET A 1 166 ? -9.654 3.998 -3.562 1.00 95.25 166 MET A N 1
ATOM 1296 C CA . MET A 1 166 ? -9.036 5.324 -3.491 1.00 95.25 166 MET A CA 1
ATOM 1297 C C . MET A 1 166 ? -9.176 6.013 -4.843 1.00 95.25 166 MET A C 1
ATOM 1299 O O . MET A 1 166 ? -8.743 5.466 -5.856 1.00 95.25 166 MET A O 1
ATOM 1303 N N . GLN A 1 167 ? -9.759 7.208 -4.886 1.00 94.75 167 GLN A N 1
ATOM 1304 C CA . GLN A 1 167 ? -9.981 7.910 -6.151 1.00 94.75 167 GLN A CA 1
ATOM 1305 C C . GLN A 1 167 ? -8.666 8.318 -6.830 1.00 94.75 167 GLN A C 1
ATOM 1307 O O . GLN A 1 167 ? -7.702 8.745 -6.197 1.00 94.75 167 GLN A O 1
ATOM 1312 N N . MET A 1 168 ? -8.623 8.231 -8.156 1.00 94.56 168 MET A N 1
ATOM 1313 C CA . MET A 1 168 ? -7.461 8.627 -8.948 1.00 94.56 168 MET A CA 1
ATOM 1314 C C . MET A 1 168 ? -7.841 9.673 -9.995 1.00 94.56 168 MET A C 1
ATOM 1316 O O . MET A 1 168 ? -8.959 9.712 -10.503 1.00 94.56 168 MET A O 1
ATOM 1320 N N . SER A 1 169 ? -6.878 10.512 -10.371 1.00 94.12 169 SER A N 1
ATOM 1321 C CA . SER A 1 169 ? -6.980 11.333 -11.577 1.00 94.12 169 SER A CA 1
ATOM 1322 C C . SER A 1 169 ? -6.497 10.551 -12.795 1.00 94.12 169 SER A C 1
ATOM 1324 O O . SER A 1 169 ? -5.553 9.760 -12.709 1.00 94.12 169 SER A O 1
ATOM 1326 N N . ARG A 1 170 ? -7.128 10.808 -13.945 1.00 93.94 170 ARG A N 1
ATOM 1327 C CA . ARG A 1 170 ? -6.782 10.213 -15.240 1.00 93.94 170 ARG A CA 1
ATOM 1328 C C . ARG A 1 170 ? -6.328 11.266 -16.234 1.00 93.94 170 ARG A C 1
ATOM 1330 O O . ARG A 1 170 ? -6.904 12.348 -16.313 1.00 93.94 170 ARG A O 1
ATOM 1337 N N . LYS A 1 171 ? -5.348 10.920 -17.065 1.00 93.12 171 LYS A N 1
ATOM 1338 C CA . LYS A 1 171 ? -4.926 11.725 -18.215 1.00 93.12 171 LYS A CA 1
ATOM 1339 C C . LYS A 1 171 ? -4.616 10.839 -19.418 1.00 93.12 171 LYS A C 1
ATOM 1341 O O . LYS A 1 171 ? -3.942 9.826 -19.273 1.00 93.12 171 LYS A O 1
ATOM 1346 N N . GLN A 1 172 ? -5.037 11.247 -20.614 1.00 91.75 172 GLN A N 1
ATOM 1347 C CA . GLN A 1 172 ? -4.632 10.581 -21.855 1.00 91.75 172 GLN A CA 1
ATOM 1348 C C . GLN A 1 172 ? -3.128 10.788 -22.108 1.00 91.75 172 GLN A C 1
ATOM 1350 O O . GLN A 1 172 ? -2.645 11.923 -22.159 1.00 91.75 172 GLN A O 1
ATOM 1355 N N . GLY A 1 173 ? -2.384 9.696 -22.274 1.00 87.69 173 GLY A N 1
ATOM 1356 C CA . GLY A 1 173 ? -0.966 9.674 -22.622 1.00 87.69 173 GLY A CA 1
ATOM 1357 C C . GLY A 1 173 ? -0.697 9.060 -24.000 1.00 87.69 173 GLY A C 1
ATOM 1358 O O . GLY A 1 173 ? -1.584 8.517 -24.661 1.00 87.69 173 GLY A O 1
ATOM 1359 N N . LYS A 1 174 ? 0.568 9.123 -24.438 1.00 81.75 174 LYS A N 1
ATOM 1360 C CA . LYS A 1 174 ? 1.054 8.409 -25.630 1.00 81.75 174 LYS A CA 1
ATOM 1361 C C . LYS A 1 174 ? 1.175 6.919 -25.287 1.00 81.75 174 LYS A C 1
ATOM 1363 O O . LYS A 1 174 ? 2.221 6.501 -24.809 1.00 81.75 174 LYS A O 1
ATOM 1368 N N . GLY A 1 175 ? 0.098 6.156 -25.458 1.00 81.25 175 GLY A N 1
ATOM 1369 C CA . GLY A 1 175 ? 0.061 4.717 -25.150 1.00 81.25 175 GLY A CA 1
ATOM 1370 C C . GLY A 1 175 ? -1.089 4.268 -24.245 1.00 81.25 175 GLY A C 1
ATOM 1371 O O . GLY A 1 175 ? -1.148 3.096 -23.902 1.00 81.25 175 GLY A O 1
ATOM 1372 N N . GLY A 1 176 ? -1.999 5.171 -23.867 1.00 89.50 176 GLY A N 1
ATOM 1373 C CA . GLY A 1 176 ? -3.171 4.845 -23.052 1.00 89.50 176 GLY A CA 1
ATOM 1374 C C . GLY A 1 176 ? -3.398 5.857 -21.938 1.00 89.50 176 GLY A C 1
ATOM 1375 O O . GLY A 1 176 ? -2.844 6.960 -21.959 1.00 89.50 176 GLY A O 1
ATOM 1376 N N . TYR A 1 177 ? -4.219 5.482 -20.965 1.00 93.69 177 TYR A N 1
ATOM 1377 C CA . TYR A 1 177 ? -4.487 6.311 -19.799 1.00 93.69 177 TYR A CA 1
ATOM 1378 C C . TYR A 1 177 ? -3.347 6.254 -18.782 1.00 93.69 177 TYR A C 1
ATOM 1380 O O . TYR A 1 177 ? -2.698 5.230 -18.577 1.00 93.69 177 TYR A O 1
ATOM 1388 N N . LEU A 1 178 ? -3.105 7.401 -18.158 1.00 94.19 178 LEU A N 1
ATOM 1389 C CA . LEU A 1 178 ? -2.179 7.588 -17.057 1.00 94.19 178 LEU A CA 1
ATOM 1390 C C . LEU A 1 178 ? -2.974 7.951 -15.808 1.00 94.19 178 LEU A C 1
ATOM 1392 O O . LEU A 1 178 ? -3.822 8.843 -15.858 1.00 94.19 178 LEU A O 1
ATOM 1396 N N . TYR A 1 179 ? -2.651 7.303 -14.700 1.00 94.94 179 TYR A N 1
ATOM 1397 C CA . TYR A 1 179 ? -3.337 7.405 -13.423 1.00 94.94 179 TYR A CA 1
ATOM 1398 C C . TYR A 1 179 ? -2.432 8.028 -12.372 1.00 94.94 179 TYR A C 1
ATOM 1400 O O . TYR A 1 179 ? -1.227 7.766 -12.327 1.00 94.94 179 TYR A O 1
ATOM 1408 N N . ARG A 1 180 ? -3.005 8.852 -11.500 1.00 93.50 180 ARG A N 1
ATOM 1409 C CA . ARG A 1 180 ? -2.271 9.499 -10.413 1.00 93.50 180 ARG A CA 1
ATOM 1410 C C . ARG A 1 180 ? -3.159 9.667 -9.186 1.00 93.50 180 ARG A C 1
ATOM 1412 O O . ARG A 1 180 ? -4.290 10.125 -9.298 1.00 93.50 180 ARG A O 1
ATOM 1419 N N . PHE A 1 181 ? -2.597 9.393 -8.013 1.00 91.38 181 PHE A N 1
ATOM 1420 C CA . PHE A 1 181 ? -3.184 9.831 -6.747 1.00 91.38 181 PHE A CA 1
ATOM 1421 C C . PHE A 1 181 ? -3.089 11.349 -6.609 1.00 91.38 181 PHE A C 1
ATOM 1423 O O . PHE A 1 181 ? -2.014 11.935 -6.829 1.00 91.38 181 PHE A O 1
ATOM 1430 N N . ASN A 1 182 ? -4.213 11.958 -6.246 1.00 89.88 182 ASN A N 1
ATOM 1431 C CA . ASN A 1 182 ? -4.290 13.375 -5.920 1.00 89.88 182 ASN A CA 1
ATOM 1432 C C . ASN A 1 182 ? -3.518 13.652 -4.619 1.00 89.88 182 ASN A C 1
ATOM 1434 O O . ASN A 1 182 ? -3.126 12.727 -3.908 1.00 89.88 182 ASN A O 1
ATOM 1438 N N . GLU A 1 183 ? -3.244 14.925 -4.338 1.00 86.94 183 GLU A N 1
ATOM 1439 C CA . GLU A 1 183 ? -2.602 15.326 -3.078 1.00 86.94 183 GLU A CA 1
ATOM 1440 C C . GLU A 1 183 ? -3.451 14.905 -1.876 1.00 86.94 183 GLU A C 1
ATOM 1442 O O . GLU A 1 183 ? -2.947 14.243 -0.974 1.00 86.94 183 GLU A O 1
ATOM 1447 N N . ILE A 1 184 ? -4.753 15.179 -1.964 1.00 88.12 184 ILE A N 1
ATOM 1448 C CA . ILE A 1 184 ? -5.793 14.630 -1.101 1.00 88.12 184 ILE A CA 1
ATOM 1449 C C . ILE A 1 184 ? -6.608 13.657 -1.950 1.00 88.12 184 ILE A C 1
ATOM 1451 O O . ILE A 1 184 ? -7.159 14.035 -2.988 1.00 88.12 184 ILE A O 1
ATOM 1455 N N . THR A 1 185 ? -6.632 12.393 -1.553 1.00 90.75 185 THR A N 1
ATOM 1456 C CA . THR A 1 185 ? -7.345 11.323 -2.242 1.00 90.75 185 THR A CA 1
ATOM 1457 C C . THR A 1 185 ? -8.490 10.829 -1.365 1.00 90.75 185 THR A C 1
ATOM 1459 O O . THR A 1 185 ? -8.225 10.208 -0.337 1.00 90.75 185 THR A O 1
ATOM 1462 N N . PRO A 1 186 ? -9.749 11.040 -1.777 1.00 92.19 186 PRO A N 1
ATOM 1463 C CA . PRO A 1 186 ? -10.879 10.402 -1.125 1.00 92.19 186 PRO A CA 1
ATOM 1464 C C . PRO A 1 186 ? -10.751 8.881 -1.212 1.00 92.19 186 PRO A C 1
ATOM 1466 O O . PRO A 1 186 ? -10.486 8.323 -2.285 1.00 92.19 186 PRO A O 1
ATOM 1469 N N . MET A 1 187 ? -10.944 8.228 -0.077 1.00 94.50 187 MET A N 1
ATOM 1470 C CA . MET A 1 187 ? -10.915 6.788 0.098 1.00 94.50 187 MET A CA 1
ATOM 1471 C C . MET A 1 187 ? -12.238 6.326 0.696 1.00 94.50 187 MET A C 1
ATOM 1473 O O . MET A 1 187 ? -12.753 6.963 1.606 1.00 94.50 187 MET A O 1
ATOM 1477 N N . THR A 1 188 ? -12.742 5.188 0.239 1.00 94.44 188 THR A N 1
ATOM 1478 C CA . THR A 1 188 ? -13.801 4.440 0.920 1.00 94.44 188 THR A CA 1
ATOM 1479 C C . THR A 1 188 ? -13.255 3.087 1.348 1.00 94.44 188 THR A C 1
ATOM 1481 O O . THR A 1 188 ? -12.350 2.542 0.707 1.00 94.44 188 THR A O 1
ATOM 1484 N N . TYR A 1 189 ? -13.769 2.536 2.440 1.00 93.06 189 TYR A N 1
ATOM 1485 C CA . TYR A 1 189 ? -13.367 1.218 2.909 1.00 93.06 189 TYR A CA 1
ATOM 1486 C C . TYR A 1 189 ? -14.514 0.470 3.576 1.00 93.06 189 TYR A C 1
ATOM 1488 O O . TYR A 1 189 ? -15.434 1.061 4.133 1.00 93.06 189 TYR A O 1
ATOM 1496 N N . LYS A 1 190 ? -14.425 -0.855 3.527 1.00 93.62 190 LYS A N 1
ATOM 1497 C CA . LYS A 1 190 ? -15.305 -1.803 4.193 1.00 93.62 190 LYS A CA 1
ATOM 1498 C C . LYS A 1 190 ? -14.469 -2.959 4.719 1.00 93.62 190 LYS A C 1
ATOM 1500 O O . LYS A 1 190 ? -13.761 -3.604 3.954 1.00 93.62 190 LYS A O 1
ATOM 1505 N N . LEU A 1 191 ? -14.546 -3.199 6.018 1.00 91.38 191 LEU A N 1
ATOM 1506 C CA . LEU A 1 191 ? -13.865 -4.244 6.762 1.00 91.38 191 LEU A CA 1
ATOM 1507 C C . LEU A 1 191 ? -14.892 -4.964 7.648 1.00 91.38 191 LEU A C 1
ATOM 1509 O O . LEU A 1 191 ? -15.171 -4.552 8.772 1.00 91.38 191 LEU A O 1
ATOM 1513 N N . GLY A 1 192 ? -15.488 -6.038 7.132 1.00 90.75 192 GLY A N 1
ATOM 1514 C CA . GLY A 1 192 ? -16.597 -6.713 7.808 1.00 90.75 192 GLY A CA 1
ATOM 1515 C C . GLY A 1 192 ? -17.766 -5.745 8.084 1.00 90.75 192 GLY A C 1
ATOM 1516 O O . GLY A 1 192 ? -18.315 -5.205 7.119 1.00 90.75 192 GLY A O 1
ATOM 1517 N N . PRO A 1 193 ? -18.168 -5.531 9.355 1.00 85.50 193 PRO A N 1
ATOM 1518 C CA . PRO A 1 193 ? -19.224 -4.581 9.723 1.00 85.50 193 PRO A CA 1
ATOM 1519 C C . PRO A 1 193 ? -18.758 -3.117 9.763 1.00 85.50 193 PRO A C 1
ATOM 1521 O O . PRO A 1 193 ? -19.594 -2.227 9.874 1.00 85.50 193 PRO A O 1
ATOM 1524 N N . LEU A 1 194 ? -17.446 -2.865 9.704 1.00 85.06 194 LEU A N 1
ATOM 1525 C CA . LEU A 1 194 ? -16.878 -1.522 9.699 1.00 85.06 194 LEU A CA 1
ATOM 1526 C C . LEU A 1 194 ? -16.871 -0.985 8.269 1.00 85.06 194 LEU A C 1
ATOM 1528 O O . LEU A 1 194 ? -16.227 -1.571 7.405 1.00 85.06 194 LEU A O 1
ATOM 1532 N N . GLU A 1 195 ? -17.516 0.139 8.003 1.00 92.50 195 GLU A N 1
ATOM 1533 C CA . GLU A 1 195 ? -17.436 0.805 6.698 1.00 92.50 195 GLU A CA 1
ATOM 1534 C C . GLU A 1 195 ? -17.305 2.311 6.855 1.00 92.50 195 GLU A C 1
ATOM 1536 O O . GLU A 1 195 ? -17.727 2.867 7.863 1.00 92.50 195 GLU A O 1
ATOM 1541 N N . GLY A 1 196 ? -16.678 2.982 5.896 1.00 90.62 196 GLY A N 1
ATOM 1542 C CA . GLY A 1 196 ? -16.387 4.394 6.056 1.00 90.62 196 GLY A CA 1
ATOM 1543 C C . GLY A 1 196 ? -15.711 5.061 4.874 1.00 90.62 196 GLY A C 1
ATOM 1544 O O . GLY A 1 196 ? -15.350 4.426 3.882 1.00 90.62 196 GLY A O 1
ATOM 1545 N N . ASP A 1 197 ? -15.503 6.361 5.041 1.00 91.88 197 ASP A N 1
ATOM 1546 C CA . ASP A 1 197 ? -14.826 7.239 4.098 1.00 91.88 197 ASP A CA 1
ATOM 1547 C C . ASP A 1 197 ? -13.674 7.952 4.810 1.00 91.88 197 ASP A C 1
ATOM 1549 O O . ASP A 1 197 ? -13.724 8.204 6.016 1.00 91.88 197 ASP A O 1
ATOM 1553 N N . ALA A 1 198 ? -12.622 8.288 4.077 1.00 88.06 198 ALA A N 1
ATOM 1554 C CA . ALA A 1 198 ? -11.481 9.008 4.613 1.00 88.06 198 ALA A CA 1
ATOM 1555 C C . ALA A 1 198 ? -10.779 9.845 3.547 1.00 88.06 198 ALA A C 1
ATOM 1557 O O . ALA A 1 198 ? -10.795 9.508 2.365 1.00 88.06 198 ALA A O 1
ATOM 1558 N N . ASP A 1 199 ? -10.094 10.894 3.990 1.00 86.56 199 ASP A N 1
ATOM 1559 C CA . ASP A 1 199 ? -9.198 11.670 3.141 1.00 86.56 199 ASP A CA 1
ATOM 1560 C C . ASP A 1 199 ? -7.760 11.202 3.367 1.00 86.56 199 ASP A C 1
ATOM 1562 O O . ASP A 1 199 ? -7.177 11.366 4.444 1.00 86.56 199 ASP A O 1
ATOM 1566 N N . TYR A 1 200 ? -7.186 10.602 2.328 1.00 82.12 200 TYR A N 1
ATOM 1567 C CA . TYR A 1 200 ? -5.791 10.194 2.300 1.00 82.12 200 TYR A CA 1
ATOM 1568 C C . TYR A 1 200 ? -4.925 11.352 1.801 1.00 82.12 200 TYR A C 1
ATOM 1570 O O . TYR A 1 200 ? -5.126 11.842 0.687 1.00 82.12 200 TYR A O 1
ATOM 1578 N N . VAL A 1 201 ? -3.926 11.761 2.585 1.00 78.38 201 VAL A N 1
ATOM 1579 C CA . VAL A 1 201 ? -2.975 12.803 2.177 1.00 78.38 201 VAL A CA 1
ATOM 1580 C C . VAL A 1 201 ? -1.648 12.179 1.781 1.00 78.38 201 VAL A C 1
ATOM 1582 O O . VAL A 1 201 ? -0.970 11.503 2.561 1.00 78.38 201 VAL A O 1
ATOM 1585 N N . ARG A 1 202 ? -1.280 12.402 0.519 1.00 69.12 202 ARG A N 1
ATOM 1586 C CA . ARG A 1 202 ? -0.053 11.882 -0.073 1.00 69.12 202 ARG A CA 1
ATOM 1587 C C . ARG A 1 202 ? 1.138 12.744 0.344 1.00 69.12 202 ARG A C 1
ATOM 1589 O O . ARG A 1 202 ? 1.328 13.833 -0.190 1.00 69.12 202 ARG A O 1
ATOM 1596 N N . SER A 1 203 ? 2.025 12.190 1.164 1.00 57.03 203 SER A N 1
ATOM 1597 C CA . SER A 1 203 ? 3.395 12.689 1.324 1.00 57.03 203 SER A CA 1
ATOM 1598 C C . SER A 1 203 ? 4.371 11.866 0.469 1.00 57.03 203 SER A C 1
ATOM 1600 O O . SER A 1 203 ? 4.080 10.741 0.062 1.00 57.03 203 SER A O 1
ATOM 1602 N N . PHE A 1 204 ? 5.540 12.430 0.144 1.00 39.62 204 PHE A N 1
ATOM 1603 C CA . PHE A 1 204 ? 6.598 11.726 -0.598 1.00 39.62 204 PHE A CA 1
ATOM 1604 C C . PHE A 1 204 ? 7.120 10.481 0.132 1.00 39.62 204 PHE A C 1
ATOM 1606 O O . PHE A 1 204 ? 7.683 9.598 -0.510 1.00 39.62 204 PHE A O 1
ATOM 1613 N N . THR A 1 205 ? 6.956 10.419 1.455 1.00 39.66 205 THR A N 1
ATOM 1614 C CA . THR A 1 205 ? 7.523 9.367 2.311 1.00 39.66 205 THR A CA 1
ATOM 1615 C C . THR A 1 205 ? 6.520 8.760 3.285 1.00 39.66 205 THR A C 1
ATOM 1617 O O . THR A 1 205 ? 6.841 7.759 3.921 1.00 39.66 205 THR A O 1
ATOM 1620 N N . THR A 1 206 ? 5.326 9.343 3.428 1.00 49.03 206 THR A N 1
ATOM 1621 C CA . THR A 1 206 ? 4.337 8.912 4.420 1.00 49.03 206 THR A CA 1
ATOM 1622 C C . THR A 1 206 ? 2.921 8.892 3.853 1.00 49.03 206 THR A C 1
ATOM 1624 O O . THR A 1 206 ? 2.573 9.635 2.935 1.00 49.03 206 THR A O 1
ATOM 1627 N N . LEU A 1 207 ? 2.112 8.004 4.423 1.00 52.69 207 LEU A N 1
ATOM 1628 C CA . LEU A 1 207 ? 0.670 7.924 4.230 1.00 52.69 207 LEU A CA 1
ATOM 1629 C C . LEU A 1 207 ? 0.039 8.469 5.512 1.00 52.69 207 LEU A C 1
ATOM 1631 O O . LEU A 1 207 ? 0.379 7.973 6.588 1.00 52.69 207 LEU A O 1
ATOM 1635 N N . SER A 1 208 ? -0.830 9.476 5.417 1.00 63.62 208 SER A N 1
ATOM 1636 C CA . SER A 1 208 ? -1.568 9.993 6.574 1.00 63.62 208 SER A CA 1
ATOM 1637 C C . SER A 1 208 ? -3.063 10.011 6.299 1.00 63.62 208 SER A C 1
ATOM 1639 O O . SER A 1 208 ? -3.499 10.396 5.212 1.00 63.62 208 SER A O 1
ATOM 1641 N N . LEU A 1 209 ? -3.831 9.591 7.300 1.00 68.94 209 LEU A N 1
ATOM 1642 C CA . LEU A 1 209 ? -5.280 9.684 7.317 1.00 68.94 209 LEU A CA 1
ATOM 1643 C C . LEU A 1 209 ? -5.649 10.897 8.173 1.00 68.94 209 LEU A C 1
ATOM 1645 O O . LEU A 1 209 ? -5.520 10.863 9.396 1.00 68.94 209 LEU A O 1
ATOM 1649 N N . GLU A 1 210 ? -6.039 1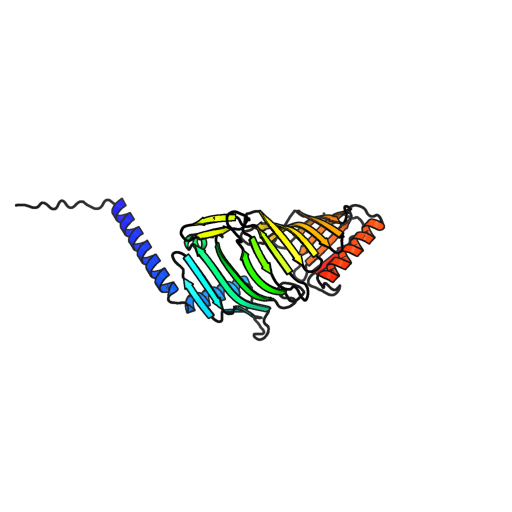1.988 7.517 1.00 78.19 210 GLU A N 1
ATOM 1650 C CA . GLU A 1 210 ? -6.315 13.261 8.197 1.00 78.19 210 GLU A CA 1
ATOM 1651 C C . GLU A 1 210 ? -7.764 13.374 8.653 1.00 78.19 210 GLU A C 1
ATOM 1653 O O . GLU A 1 210 ? -8.054 14.044 9.639 1.00 78.19 210 GLU A O 1
ATOM 1658 N N . LYS A 1 211 ? -8.684 12.721 7.946 1.00 83.75 211 LYS A N 1
ATOM 1659 C CA . LYS A 1 211 ? -10.102 12.677 8.296 1.00 83.75 211 LYS A CA 1
ATOM 1660 C C . LYS A 1 211 ? -10.643 11.294 8.030 1.00 83.75 211 LYS A C 1
ATOM 1662 O O . LYS A 1 211 ? -10.270 10.669 7.039 1.00 83.75 211 LYS A O 1
ATOM 1667 N N . GLY A 1 212 ? -11.533 10.846 8.899 1.00 83.62 212 GLY A N 1
ATOM 1668 C CA . GLY A 1 212 ? -12.222 9.580 8.749 1.00 83.62 212 GLY A CA 1
ATOM 1669 C C . GLY A 1 212 ? -13.637 9.680 9.283 1.00 83.62 212 GLY A C 1
ATOM 1670 O O . GLY A 1 212 ? -13.871 10.296 10.320 1.00 83.62 212 GLY A O 1
ATOM 1671 N N . ARG A 1 213 ? -14.564 9.046 8.579 1.00 88.00 213 ARG A N 1
ATOM 1672 C CA . ARG A 1 213 ? -15.894 8.711 9.068 1.00 88.00 213 ARG A CA 1
ATOM 1673 C C . ARG A 1 213 ? -16.063 7.212 8.948 1.00 88.00 213 ARG A C 1
ATOM 1675 O O . ARG A 1 213 ? -15.750 6.662 7.896 1.00 88.00 213 ARG A O 1
ATOM 1682 N N . PHE A 1 214 ? -16.559 6.560 9.985 1.00 86.38 214 PHE A N 1
ATOM 1683 C CA . PHE A 1 214 ? -16.896 5.150 9.933 1.00 86.38 214 PHE A CA 1
ATOM 1684 C C . PHE A 1 214 ? -18.170 4.825 10.685 1.00 86.38 214 PHE A C 1
ATOM 1686 O O . PHE A 1 214 ? -18.500 5.459 11.679 1.00 86.38 214 PHE A O 1
ATOM 1693 N N . VAL A 1 215 ? -18.863 3.808 10.195 1.00 85.00 215 VAL A N 1
ATOM 1694 C CA . VAL A 1 215 ? -20.053 3.228 10.794 1.00 85.00 215 VAL A CA 1
ATOM 1695 C C . VAL A 1 215 ? -19.697 1.826 11.268 1.00 85.00 215 VAL A C 1
ATOM 1697 O O . VAL A 1 215 ? -19.118 1.039 10.516 1.00 85.00 215 VAL A O 1
ATOM 1700 N N . LEU A 1 216 ? -20.017 1.524 12.524 1.00 83.19 216 LEU A N 1
ATOM 1701 C CA . LEU A 1 216 ? -19.767 0.231 13.150 1.00 83.19 216 LEU A CA 1
ATOM 1702 C C . LEU A 1 216 ? -20.966 -0.174 14.004 1.00 83.19 216 LEU A C 1
ATOM 1704 O O . LEU A 1 216 ? -21.269 0.489 14.989 1.00 83.19 216 LEU A O 1
ATOM 1708 N N . ASP A 1 217 ? -21.650 -1.258 13.633 1.00 83.56 217 ASP A N 1
ATOM 1709 C CA . ASP A 1 217 ? -22.853 -1.749 14.330 1.00 83.56 217 ASP A CA 1
ATOM 1710 C C . ASP A 1 217 ? -23.917 -0.653 14.571 1.00 83.56 217 ASP A C 1
ATOM 1712 O O . ASP A 1 217 ? -24.604 -0.629 15.589 1.00 83.56 217 ASP A O 1
ATOM 1716 N N . GLY A 1 218 ? -24.058 0.273 13.615 1.00 83.12 218 GLY A N 1
ATOM 1717 C CA . GLY A 1 218 ? -24.998 1.397 13.692 1.00 83.12 218 GLY A CA 1
ATOM 1718 C C . GLY A 1 218 ? -24.484 2.620 14.455 1.00 83.12 218 GLY A C 1
ATOM 1719 O O . GLY A 1 218 ? -25.196 3.619 14.508 1.00 83.12 218 GLY A O 1
ATOM 1720 N N . HIS A 1 219 ? -23.265 2.563 14.993 1.00 84.88 219 HIS A N 1
ATOM 1721 C CA . HIS A 1 219 ? -22.594 3.699 15.613 1.00 84.88 219 HIS A CA 1
ATOM 1722 C C . HIS A 1 219 ? -21.770 4.468 14.582 1.00 84.88 219 HIS A C 1
ATOM 1724 O O . HIS A 1 219 ? -20.962 3.868 13.872 1.00 84.88 219 HIS A O 1
ATOM 1730 N N . GLU A 1 220 ? -21.949 5.784 14.504 1.00 88.06 220 GLU A N 1
ATOM 1731 C CA . GLU A 1 220 ? -21.206 6.657 13.591 1.00 88.06 220 GLU A CA 1
ATOM 1732 C C . GLU A 1 220 ? -20.061 7.342 14.335 1.00 88.06 220 GLU A C 1
ATOM 1734 O O . GLU A 1 220 ? -20.260 7.987 15.365 1.00 88.06 220 GLU A O 1
ATOM 1739 N N . VAL A 1 221 ? -18.850 7.220 13.801 1.00 86.19 221 VAL A N 1
ATOM 1740 C CA . VAL A 1 221 ? -17.649 7.847 14.341 1.00 86.19 221 VAL A CA 1
ATOM 1741 C C . VAL A 1 221 ? -16.995 8.702 13.274 1.00 86.19 221 VAL A C 1
ATOM 1743 O O . VAL A 1 221 ? -16.586 8.211 12.227 1.00 86.19 221 VAL A O 1
ATOM 1746 N N . GLU A 1 222 ? -16.834 9.981 13.565 1.00 90.56 222 GLU A N 1
ATOM 1747 C CA . GLU A 1 222 ? -16.124 10.939 12.729 1.00 90.56 222 GLU A CA 1
ATOM 1748 C C . GLU A 1 222 ? -14.906 11.458 13.477 1.00 90.56 222 GLU A C 1
ATOM 1750 O O . GLU A 1 222 ? -14.973 11.718 14.676 1.00 90.56 222 GLU A O 1
ATOM 1755 N N . PHE A 1 223 ? -13.789 11.661 12.790 1.00 88.69 223 PHE A N 1
ATOM 1756 C CA . PHE A 1 223 ? -12.643 12.340 13.374 1.00 88.69 223 PHE A CA 1
ATOM 1757 C C . PHE A 1 223 ? -11.828 13.103 12.341 1.00 88.69 223 PHE A C 1
ATOM 1759 O O . PHE A 1 223 ? -11.816 12.806 11.148 1.00 88.69 223 PHE A O 1
ATOM 1766 N N . THR A 1 224 ? -11.114 14.101 12.842 1.00 87.56 224 THR A N 1
ATOM 1767 C CA . THR A 1 224 ? -10.062 14.834 12.152 1.00 87.56 224 THR A CA 1
ATOM 1768 C C . THR A 1 224 ? -8.791 14.733 12.986 1.00 87.56 224 THR A C 1
ATOM 1770 O O . THR A 1 224 ? -8.814 14.997 14.189 1.00 87.56 224 THR A O 1
ATOM 1773 N N . ALA A 1 225 ? -7.695 14.347 12.346 1.00 84.81 225 ALA A N 1
ATOM 1774 C CA . ALA A 1 225 ? -6.360 14.381 12.905 1.00 84.81 225 ALA A CA 1
ATOM 1775 C C . ALA A 1 225 ? -5.697 15.732 12.599 1.00 84.81 225 ALA A C 1
ATOM 1777 O O . ALA A 1 225 ? -5.699 16.200 11.462 1.00 84.81 225 ALA A O 1
ATOM 1778 N N . THR A 1 226 ? -5.125 16.355 13.621 1.00 83.56 226 THR A N 1
ATOM 1779 C CA . THR A 1 226 ? -4.354 17.599 13.546 1.00 83.56 226 THR A CA 1
ATOM 1780 C C . THR A 1 226 ? -2.994 17.404 14.211 1.00 83.56 226 THR A C 1
ATOM 1782 O O . THR A 1 226 ? -2.783 16.428 14.931 1.00 83.56 226 THR A O 1
ATOM 1785 N N . ASP A 1 227 ? -2.067 18.338 13.991 1.00 81.19 227 ASP A N 1
ATOM 1786 C CA . ASP A 1 227 ? -0.718 18.306 14.578 1.00 81.19 227 ASP A CA 1
ATOM 1787 C C . ASP A 1 227 ? 0.030 16.983 14.305 1.00 81.19 227 ASP A C 1
ATOM 1789 O O . ASP A 1 227 ? 0.665 16.421 15.196 1.00 81.19 227 ASP A O 1
ATOM 1793 N N . LEU A 1 228 ? -0.079 16.459 13.076 1.00 78.38 228 LEU A N 1
ATOM 1794 C CA . LEU A 1 228 ? 0.549 15.199 12.679 1.00 78.38 228 LEU A CA 1
ATOM 1795 C C . LEU A 1 228 ? 2.080 15.346 12.605 1.00 78.38 228 LEU A C 1
ATOM 1797 O O . LEU A 1 228 ? 2.624 15.814 11.604 1.00 78.38 228 LEU A O 1
ATOM 1801 N N . ASP A 1 229 ? 2.777 14.884 13.639 1.00 78.00 229 ASP A N 1
ATOM 1802 C CA . ASP A 1 229 ? 4.205 14.577 13.576 1.00 78.00 229 ASP A CA 1
ATOM 1803 C C . ASP A 1 229 ? 4.371 13.116 13.145 1.00 78.00 229 ASP A C 1
ATOM 1805 O O . ASP A 1 229 ? 3.618 12.244 13.567 1.00 78.00 229 ASP A O 1
ATOM 1809 N N . THR A 1 230 ? 5.338 12.829 12.277 1.00 69.25 230 THR A N 1
ATOM 1810 C CA . THR A 1 230 ? 5.583 11.476 11.754 1.00 69.25 230 THR A CA 1
ATOM 1811 C C . THR A 1 230 ? 6.799 10.804 12.388 1.00 69.25 230 THR A C 1
ATOM 1813 O O . THR A 1 230 ? 7.032 9.619 12.124 1.00 69.25 230 THR A O 1
ATOM 1816 N N . ARG A 1 231 ? 7.593 11.514 13.210 1.00 73.56 231 ARG A N 1
ATOM 1817 C CA . ARG A 1 231 ? 8.832 10.984 13.809 1.00 73.56 231 ARG A CA 1
ATOM 1818 C C . ARG A 1 231 ? 9.092 11.532 15.230 1.00 73.56 231 ARG A C 1
ATOM 1820 O O . ARG A 1 231 ? 9.922 12.428 15.375 1.00 73.56 231 ARG A O 1
ATOM 1827 N N . PRO A 1 232 ? 8.516 10.922 16.289 1.00 71.88 232 PRO A N 1
ATOM 1828 C CA . PRO A 1 232 ? 7.617 9.759 16.285 1.00 71.88 232 PRO A CA 1
ATOM 1829 C C . PRO A 1 232 ? 6.215 10.117 15.779 1.00 71.88 232 PRO A C 1
ATOM 1831 O O . PRO A 1 232 ? 5.848 11.286 15.768 1.00 71.88 232 PRO A O 1
ATOM 1834 N N . LEU A 1 233 ? 5.425 9.117 15.361 1.00 76.56 233 LEU A N 1
ATOM 1835 C CA . LEU A 1 233 ? 4.037 9.380 14.974 1.00 76.56 233 LEU A CA 1
ATOM 1836 C C . LEU A 1 233 ? 3.276 9.918 16.193 1.00 76.56 233 LEU A C 1
ATOM 1838 O O . LEU A 1 233 ? 3.077 9.180 17.160 1.00 76.56 233 LEU A O 1
ATOM 1842 N N . LYS A 1 234 ? 2.860 11.181 16.129 1.00 84.31 234 LYS A N 1
ATOM 1843 C CA . LYS A 1 234 ? 2.011 11.844 17.115 1.00 84.31 234 LYS A CA 1
ATOM 1844 C C . LYS A 1 234 ? 0.914 12.598 16.377 1.00 84.31 234 LYS A C 1
ATOM 1846 O O . LYS A 1 234 ? 1.200 13.303 15.418 1.00 84.31 234 LYS A O 1
ATOM 1851 N N . ALA A 1 235 ? -0.330 12.449 16.811 1.00 86.00 235 ALA A N 1
ATOM 1852 C CA . ALA A 1 235 ? -1.452 13.195 16.260 1.00 86.00 235 ALA A CA 1
ATOM 1853 C C . ALA A 1 235 ? -2.433 13.568 17.365 1.00 86.00 235 ALA A C 1
ATOM 1855 O O . ALA A 1 235 ? -2.705 12.759 18.255 1.00 86.00 235 ALA A O 1
ATOM 1856 N N . ARG A 1 236 ? -3.007 14.764 17.274 1.00 87.19 236 ARG A N 1
ATOM 1857 C CA . ARG A 1 236 ? -4.212 15.116 18.024 1.00 87.19 236 ARG A CA 1
ATOM 1858 C C . ARG A 1 236 ? -5.424 14.741 17.193 1.00 87.19 236 ARG A C 1
ATOM 1860 O O . ARG A 1 236 ? -5.428 14.908 15.982 1.00 87.19 236 ARG A O 1
ATOM 1867 N N . LEU A 1 237 ? -6.448 14.218 17.840 1.00 88.44 237 LEU A N 1
ATOM 1868 C CA . LEU A 1 237 ? -7.699 13.813 17.225 1.00 88.44 237 LEU A CA 1
ATOM 1869 C C . LEU A 1 237 ? -8.815 14.664 17.809 1.00 88.44 237 LEU A C 1
ATOM 1871 O O . LEU A 1 237 ? -8.895 14.857 19.020 1.00 88.44 237 LEU A O 1
ATOM 1875 N N . LYS A 1 238 ? -9.707 15.134 16.951 1.00 89.62 238 LYS A N 1
ATOM 1876 C CA . LYS A 1 238 ? -10.979 15.722 17.355 1.00 89.62 238 LYS A CA 1
ATOM 1877 C C . LYS A 1 238 ? -12.078 15.057 16.558 1.00 89.62 238 LYS A C 1
ATOM 1879 O O . LYS A 1 238 ? -11.961 14.955 15.339 1.00 89.62 238 LYS A O 1
ATOM 1884 N N . GLY A 1 239 ? -13.128 14.604 17.222 1.00 89.31 239 GLY A N 1
ATOM 1885 C CA . GLY A 1 239 ? -14.142 13.805 16.559 1.00 89.31 239 GLY A CA 1
ATOM 1886 C C . GLY A 1 239 ? -15.477 13.772 17.272 1.00 89.31 239 GLY A C 1
ATOM 1887 O O . GLY A 1 239 ? -15.687 14.479 18.256 1.00 89.31 239 GLY A O 1
ATOM 1888 N N . ARG A 1 240 ? -16.378 12.955 16.731 1.00 88.62 240 ARG A N 1
ATOM 1889 C CA . ARG A 1 240 ? -17.738 12.721 17.211 1.00 88.62 240 ARG A CA 1
ATOM 1890 C C . ARG A 1 240 ? -18.032 11.227 17.174 1.00 88.62 240 ARG A C 1
ATOM 1892 O O . ARG A 1 240 ? -17.646 10.572 16.215 1.00 88.62 240 ARG A O 1
ATOM 1899 N N . ILE A 1 241 ? -18.698 10.700 18.194 1.00 85.75 241 ILE A N 1
ATOM 1900 C CA . ILE A 1 241 ? -19.200 9.319 18.258 1.00 85.75 241 ILE A CA 1
ATOM 1901 C C . ILE A 1 241 ? -20.689 9.400 18.580 1.00 85.75 241 ILE A C 1
ATOM 1903 O O . ILE A 1 241 ? -21.047 9.901 19.641 1.00 85.75 241 ILE A O 1
ATOM 1907 N N . ASP A 1 242 ? -21.555 8.991 17.655 1.00 85.94 242 ASP A N 1
ATOM 1908 C CA . ASP A 1 242 ? -23.017 9.162 17.734 1.00 85.94 242 ASP A CA 1
ATOM 1909 C C . ASP A 1 242 ? -23.439 10.592 18.095 1.00 85.94 242 ASP A C 1
ATOM 1911 O O . ASP A 1 242 ? -24.341 10.847 18.893 1.00 85.94 242 ASP A O 1
ATOM 1915 N N . GLY A 1 243 ? -22.721 11.560 17.528 1.00 84.25 243 GLY A N 1
ATOM 1916 C CA . GLY A 1 243 ? -22.928 12.978 17.789 1.00 84.25 243 GLY A CA 1
ATOM 1917 C C . GLY A 1 243 ? -22.307 13.511 19.085 1.00 84.25 243 GLY A C 1
ATOM 1918 O O . GLY A 1 243 ? -22.366 14.728 19.279 1.00 84.25 243 GLY A O 1
ATOM 1919 N N . LEU A 1 244 ? -21.686 12.663 19.915 1.00 85.19 244 LEU A N 1
ATOM 1920 C CA . LEU A 1 244 ? -20.952 13.045 21.127 1.00 85.19 244 LEU A CA 1
ATOM 1921 C C . LEU A 1 244 ? -19.509 13.419 20.792 1.00 85.19 244 LEU A C 1
ATOM 1923 O O . LEU A 1 244 ? -18.746 12.595 20.290 1.00 85.19 244 LEU A O 1
ATOM 1927 N N . ASP A 1 245 ? -19.121 14.652 21.096 1.00 88.50 245 ASP A N 1
ATOM 1928 C CA . ASP A 1 245 ? -17.781 15.148 20.794 1.00 88.50 245 ASP A CA 1
ATOM 1929 C C . ASP A 1 245 ? -16.713 14.486 21.685 1.00 88.50 245 ASP A C 1
ATOM 1931 O O . ASP A 1 245 ? -16.896 14.301 22.894 1.00 88.50 245 ASP A O 1
ATOM 1935 N N . PHE A 1 246 ? -15.552 14.191 21.103 1.00 87.94 246 PHE A N 1
ATOM 1936 C CA . PHE A 1 246 ? -14.370 13.731 21.824 1.00 87.94 246 PHE A CA 1
ATOM 1937 C C . PHE A 1 246 ? -13.102 14.421 21.317 1.00 87.94 246 PHE A C 1
ATOM 1939 O O . PHE A 1 246 ? -13.008 14.861 20.168 1.00 87.94 246 PHE A O 1
ATOM 1946 N N . ASN A 1 247 ? -12.099 14.471 22.188 1.00 89.94 247 ASN A N 1
ATOM 1947 C CA . ASN A 1 247 ? -10.721 14.767 21.821 1.00 89.94 247 ASN A CA 1
ATOM 1948 C C . ASN A 1 247 ? -9.879 13.521 22.065 1.00 89.94 247 ASN A C 1
ATOM 1950 O O . ASN A 1 247 ? -10.209 12.689 22.908 1.00 89.94 247 ASN A O 1
ATOM 1954 N N . GLY A 1 248 ? -8.779 13.375 21.352 1.00 87.69 248 GLY A N 1
ATOM 1955 C CA . GLY A 1 248 ? -7.889 12.255 21.561 1.00 87.69 248 GLY A CA 1
ATOM 1956 C C . GLY A 1 248 ? -6.481 12.530 21.096 1.00 87.69 248 GLY A C 1
ATOM 1957 O O . GLY A 1 248 ? -6.192 13.556 20.485 1.00 87.69 248 GLY A O 1
ATOM 1958 N N . THR A 1 249 ? -5.595 11.604 21.413 1.00 88.50 249 THR A N 1
ATOM 1959 C CA . THR A 1 249 ? -4.196 11.658 21.018 1.00 88.50 249 THR A CA 1
ATOM 1960 C C . THR A 1 249 ? -3.766 10.274 20.575 1.00 88.50 249 THR A C 1
ATOM 1962 O O . THR A 1 249 ? -4.110 9.269 21.198 1.00 88.50 249 THR A O 1
ATOM 1965 N N . LEU A 1 250 ? -3.055 10.214 19.456 1.00 86.81 250 LEU A N 1
ATOM 1966 C CA . LEU A 1 250 ? -2.453 8.998 18.935 1.00 86.81 250 LEU A CA 1
ATOM 1967 C C . LEU A 1 250 ? -0.943 9.152 19.025 1.00 86.81 250 LEU A C 1
ATOM 1969 O O . LEU A 1 250 ? -0.387 10.071 18.430 1.00 86.81 250 LEU A O 1
ATOM 1973 N N . ILE A 1 251 ? -0.284 8.252 19.748 1.00 85.94 251 ILE A N 1
ATOM 1974 C CA . ILE A 1 251 ? 1.169 8.256 19.918 1.00 85.94 251 ILE A CA 1
ATOM 1975 C C . ILE A 1 251 ? 1.707 6.877 19.554 1.00 85.94 251 ILE A C 1
ATOM 1977 O O . ILE A 1 251 ? 1.298 5.869 20.128 1.00 85.94 251 ILE A O 1
ATOM 1981 N N . LYS A 1 252 ? 2.661 6.818 18.626 1.00 80.69 252 LYS A N 1
ATOM 1982 C CA . LYS A 1 252 ? 3.452 5.615 18.371 1.00 80.69 252 LYS A CA 1
ATOM 1983 C C . LYS A 1 252 ? 4.687 5.620 19.261 1.00 80.69 252 LYS A C 1
ATOM 1985 O O . LYS A 1 252 ? 5.554 6.484 19.134 1.00 80.69 252 LYS A O 1
ATOM 1990 N N . THR A 1 253 ? 4.774 4.628 20.133 1.00 81.50 253 THR A N 1
ATOM 1991 C CA . THR A 1 253 ? 5.988 4.291 20.873 1.00 81.50 253 THR A CA 1
ATOM 1992 C C . THR A 1 253 ? 6.840 3.317 20.052 1.00 81.50 253 THR A C 1
ATOM 1994 O O . THR A 1 253 ? 6.463 2.896 18.955 1.00 81.50 253 THR A O 1
ATOM 1997 N N . ASN A 1 254 ? 8.004 2.934 20.574 1.00 75.06 254 ASN A N 1
ATOM 1998 C CA . ASN A 1 254 ? 8.835 1.913 19.934 1.00 75.06 254 ASN A CA 1
ATOM 1999 C C . ASN A 1 254 ? 8.151 0.535 19.887 1.00 75.06 254 ASN A C 1
ATOM 2001 O O . ASN A 1 254 ? 8.511 -0.286 19.047 1.00 75.06 254 ASN A O 1
ATOM 2005 N N . GLU A 1 255 ? 7.184 0.284 20.774 1.00 76.50 255 GLU A N 1
ATOM 2006 C CA . GLU A 1 255 ? 6.592 -1.041 20.986 1.00 76.50 255 GLU A CA 1
ATOM 2007 C C . GLU A 1 255 ? 5.097 -1.100 20.645 1.00 76.50 255 GLU A C 1
ATOM 2009 O O . GLU A 1 255 ? 4.590 -2.174 20.332 1.00 76.50 255 GLU A O 1
ATOM 2014 N N . SER A 1 256 ? 4.397 0.038 20.677 1.00 80.25 256 SER A N 1
ATOM 2015 C CA . SER A 1 256 ? 2.937 0.102 20.589 1.00 80.25 256 SER A CA 1
ATOM 2016 C C . SER A 1 256 ? 2.431 1.387 19.932 1.00 80.25 256 SER A C 1
ATOM 2018 O O . SER A 1 256 ? 3.123 2.404 19.885 1.00 80.25 256 SER A O 1
ATOM 2020 N N . MET A 1 257 ? 1.184 1.372 19.465 1.00 81.06 257 MET A N 1
ATOM 2021 C CA . MET A 1 257 ? 0.396 2.586 19.240 1.00 81.06 257 MET A CA 1
ATOM 2022 C C . MET A 1 257 ? -0.573 2.791 20.404 1.00 81.06 257 MET A C 1
ATOM 2024 O O . MET A 1 257 ? -1.298 1.873 20.773 1.00 81.06 257 MET A O 1
ATOM 2028 N N . VAL A 1 258 ? -0.601 3.988 20.982 1.00 84.69 258 VAL A N 1
ATOM 2029 C CA . VAL A 1 258 ? -1.495 4.342 22.088 1.00 84.69 258 VAL A CA 1
ATOM 2030 C C . VAL A 1 258 ? -2.471 5.402 21.603 1.00 84.69 258 VAL A C 1
ATOM 2032 O O . VAL A 1 258 ? -2.060 6.503 21.242 1.00 84.69 258 VAL A O 1
ATOM 2035 N N . LEU A 1 259 ? -3.756 5.057 21.593 1.00 86.31 259 LEU A N 1
ATOM 2036 C CA . LEU A 1 259 ? -4.863 5.963 21.321 1.00 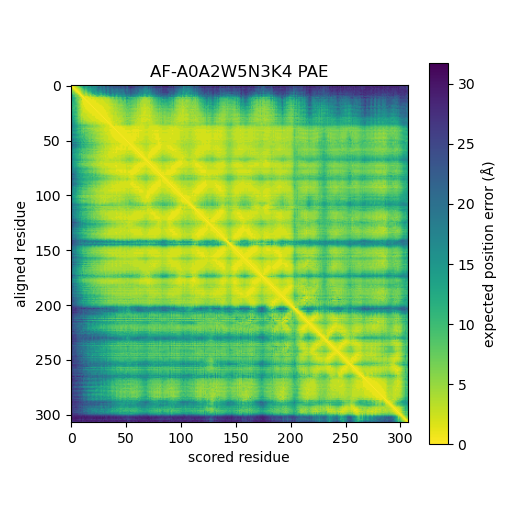86.31 259 LEU A CA 1
ATOM 2037 C C . LEU A 1 259 ? -5.536 6.328 22.645 1.00 86.31 259 LEU A C 1
ATOM 2039 O O . LEU A 1 259 ? -6.168 5.483 23.275 1.00 86.31 259 LE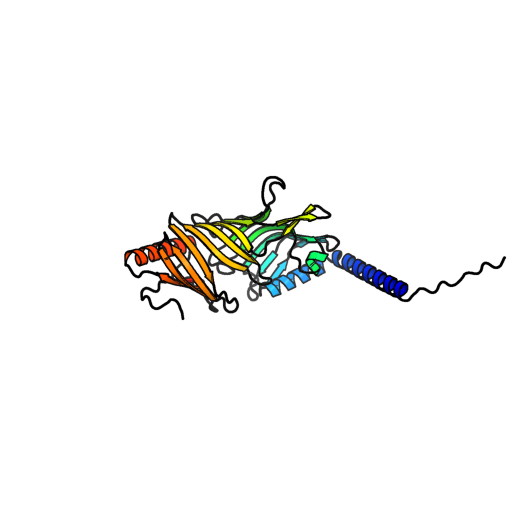U A O 1
ATOM 2043 N N . THR A 1 260 ? -5.420 7.583 23.061 1.00 87.50 260 THR A N 1
ATOM 2044 C CA . THR A 1 260 ? -6.133 8.106 24.232 1.00 87.50 260 THR A CA 1
ATOM 2045 C C . THR A 1 260 ? -7.328 8.915 23.762 1.00 87.50 260 THR A C 1
ATOM 2047 O O . THR A 1 260 ? -7.168 9.792 22.923 1.00 87.50 260 THR A O 1
ATOM 2050 N N . ILE A 1 261 ? -8.518 8.644 24.293 1.00 87.00 261 ILE A N 1
ATOM 2051 C CA . ILE A 1 261 ? -9.752 9.375 23.983 1.00 87.00 261 ILE A CA 1
ATOM 2052 C C . ILE A 1 261 ? -10.286 9.994 25.276 1.00 87.00 261 ILE A C 1
ATOM 2054 O O . ILE A 1 261 ? -10.402 9.320 26.295 1.00 87.00 261 ILE A O 1
ATOM 2058 N N . ALA A 1 262 ? -10.623 11.276 25.241 1.00 86.44 262 ALA A N 1
ATOM 2059 C CA . ALA A 1 262 ? -11.308 11.993 26.305 1.00 86.44 262 ALA A CA 1
ATOM 2060 C C . ALA A 1 262 ? -12.631 12.544 25.754 1.00 86.44 262 ALA A C 1
ATOM 2062 O O . ALA A 1 262 ? -12.607 13.271 24.753 1.00 86.44 262 ALA A O 1
ATOM 2063 N N . PRO A 1 263 ? -13.784 12.226 26.365 1.00 86.00 263 PRO A N 1
ATOM 2064 C CA . PRO A 1 263 ? -15.032 12.855 25.960 1.00 86.00 263 PRO A CA 1
ATOM 2065 C C . PRO A 1 263 ? -14.980 14.367 26.195 1.00 86.00 263 PRO A C 1
ATOM 2067 O O . PRO A 1 263 ? -14.320 14.838 27.119 1.00 86.00 263 PRO A O 1
ATOM 2070 N N . ALA A 1 264 ? -15.717 15.136 25.395 1.00 84.06 264 ALA A N 1
ATOM 2071 C CA . ALA A 1 264 ? -15.926 16.554 25.679 1.00 84.06 264 ALA A CA 1
ATOM 2072 C C . ALA A 1 264 ? -16.872 16.774 26.878 1.00 84.06 264 ALA A C 1
ATOM 2074 O O . ALA A 1 264 ? -16.782 17.805 27.544 1.00 84.06 264 ALA A O 1
ATOM 2075 N N . ASN A 1 265 ? -17.760 15.809 27.157 1.00 81.38 265 ASN A N 1
ATOM 2076 C CA . ASN A 1 265 ? -18.676 15.808 28.298 1.00 81.38 265 ASN A CA 1
ATOM 2077 C C . ASN A 1 265 ? -18.483 14.550 29.164 1.00 81.38 265 ASN A C 1
ATOM 2079 O O . ASN A 1 265 ? -18.500 13.432 28.661 1.00 81.38 265 ASN A O 1
ATOM 2083 N N . HIS A 1 266 ? -18.329 14.726 30.474 1.00 82.12 266 HIS A N 1
ATOM 2084 C CA . HIS A 1 266 ? -18.037 13.645 31.425 1.00 82.12 266 HIS A CA 1
ATOM 2085 C C . HIS A 1 266 ? -19.289 13.009 32.037 1.00 82.12 266 HIS A C 1
ATOM 2087 O O . HIS A 1 266 ? -19.218 12.408 33.108 1.00 82.12 266 HIS A O 1
ATOM 2093 N N . ASP A 1 267 ? -20.447 13.143 31.393 1.00 86.06 267 ASP A N 1
ATOM 2094 C CA . ASP A 1 267 ? -21.642 12.459 31.863 1.00 86.06 267 ASP A CA 1
ATOM 2095 C C . ASP A 1 267 ? -21.520 10.933 31.685 1.00 86.06 267 ASP A C 1
ATOM 2097 O O . ASP A 1 267 ? -20.840 10.417 30.791 1.00 86.06 267 ASP A O 1
ATOM 2101 N N . GLU A 1 268 ? -22.186 10.198 32.574 1.00 85.44 268 GLU A N 1
ATOM 2102 C CA . GLU A 1 268 ? -22.108 8.737 32.645 1.00 85.44 268 GLU A CA 1
ATOM 2103 C C . GLU A 1 268 ? -22.548 8.061 31.336 1.00 85.44 268 GLU A C 1
ATOM 2105 O O . GLU A 1 268 ? -21.954 7.060 30.923 1.00 85.44 268 GLU A O 1
ATOM 2110 N N . ASN A 1 269 ? -23.544 8.627 30.643 1.00 84.69 269 ASN A N 1
ATOM 2111 C CA . ASN A 1 269 ? -24.040 8.077 29.383 1.00 84.69 269 ASN A CA 1
ATOM 2112 C C . ASN A 1 269 ? -23.008 8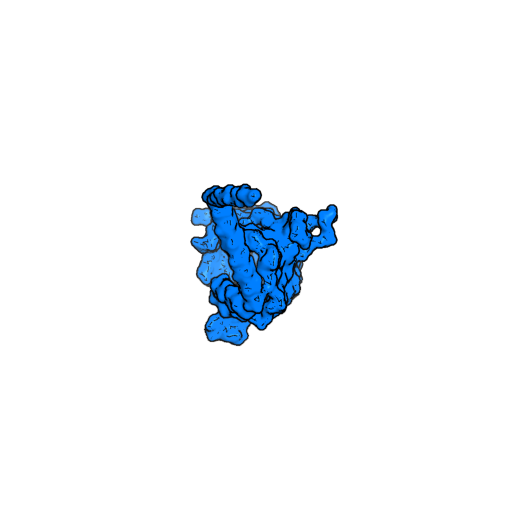.233 28.264 1.00 84.69 269 ASN A C 1
ATOM 2114 O O . ASN A 1 269 ? -22.791 7.281 27.509 1.00 84.69 269 ASN A O 1
ATOM 2118 N N . THR A 1 270 ? -22.332 9.381 28.179 1.00 82.62 270 THR A N 1
ATOM 2119 C CA . THR A 1 270 ? -21.249 9.605 27.213 1.00 82.62 270 THR A CA 1
ATOM 2120 C C . THR A 1 270 ? -20.101 8.624 27.435 1.00 82.62 270 THR A C 1
ATOM 2122 O O . THR A 1 270 ? -19.684 7.934 26.502 1.00 82.62 270 THR A O 1
ATOM 2125 N N . LEU A 1 271 ? -19.633 8.474 28.678 1.00 85.69 271 LEU A N 1
ATOM 2126 C CA . LEU A 1 271 ? -18.564 7.525 29.012 1.00 85.69 271 LEU A CA 1
ATOM 2127 C C . LEU A 1 271 ? -18.956 6.077 28.699 1.00 85.69 271 LEU A C 1
ATOM 2129 O O . LEU A 1 271 ? -18.151 5.318 28.154 1.00 85.69 271 LEU A O 1
ATOM 2133 N N . LYS A 1 272 ? -20.196 5.687 29.010 1.00 87.75 272 LYS A N 1
ATOM 2134 C CA . LYS A 1 272 ? -20.719 4.351 28.707 1.00 87.75 272 LYS A CA 1
ATOM 2135 C C . LYS A 1 272 ? -20.793 4.095 27.201 1.00 87.75 272 LYS A C 1
ATOM 2137 O O . LYS A 1 272 ? -20.406 3.015 26.757 1.00 87.75 272 LYS A O 1
ATOM 2142 N N . THR A 1 273 ? -21.244 5.080 26.426 1.00 86.12 273 THR A N 1
ATOM 2143 C CA . THR A 1 273 ? -21.338 4.990 24.960 1.00 86.12 273 THR A CA 1
ATOM 2144 C C . THR A 1 273 ? -19.952 4.837 24.340 1.00 86.12 273 THR A C 1
ATOM 2146 O O . THR A 1 273 ? -19.723 3.894 23.586 1.00 86.12 273 THR A O 1
ATOM 2149 N N . LEU A 1 274 ? -18.986 5.670 24.746 1.00 85.31 274 LEU A N 1
ATOM 2150 C CA . LEU A 1 274 ? -17.598 5.566 24.286 1.00 85.31 274 LEU A CA 1
ATOM 2151 C C . LEU A 1 274 ? -16.973 4.206 24.609 1.00 85.31 274 LEU A C 1
ATOM 2153 O O . LEU A 1 274 ? -16.374 3.585 23.733 1.00 85.31 274 LEU A O 1
ATOM 2157 N N . LYS A 1 275 ? -17.140 3.714 25.844 1.00 88.56 275 LYS A N 1
ATOM 2158 C CA . LYS A 1 275 ? -16.668 2.379 26.251 1.00 88.56 275 LYS A CA 1
ATOM 2159 C C . LYS A 1 275 ? -17.253 1.280 25.372 1.00 88.56 275 LYS A C 1
ATOM 2161 O O . LYS A 1 275 ? -16.521 0.380 24.963 1.00 88.56 275 LYS A O 1
ATOM 2166 N N . ASN A 1 276 ? -18.548 1.361 25.071 1.00 88.94 276 ASN A N 1
ATOM 2167 C CA . ASN A 1 276 ? -19.219 0.389 24.218 1.00 88.94 276 ASN A CA 1
ATOM 2168 C C . ASN A 1 276 ? -18.650 0.409 22.792 1.00 88.94 276 ASN A C 1
ATOM 2170 O O . ASN A 1 276 ? -18.204 -0.625 22.303 1.00 88.94 276 ASN A O 1
ATOM 2174 N N . VAL A 1 277 ? -18.573 1.585 22.161 1.00 86.12 277 VAL A N 1
ATOM 2175 C CA . VAL A 1 277 ? -18.054 1.735 20.790 1.00 86.12 277 VAL A CA 1
ATOM 2176 C C . VAL A 1 277 ? -16.597 1.276 20.687 1.00 86.12 277 VAL A C 1
ATOM 2178 O O . VAL A 1 277 ? -16.251 0.527 19.775 1.00 86.12 277 VAL A O 1
ATOM 2181 N N . ILE A 1 278 ? -15.747 1.640 21.652 1.00 84.75 278 ILE A N 1
ATOM 2182 C CA . ILE A 1 278 ? -14.344 1.199 21.693 1.00 84.75 278 ILE A CA 1
ATOM 2183 C C . ILE A 1 278 ? -14.251 -0.320 21.846 1.00 84.75 278 ILE A C 1
ATOM 2185 O O . ILE A 1 278 ? -13.440 -0.945 21.165 1.00 84.75 278 ILE A O 1
ATOM 2189 N N . SER A 1 279 ? -15.089 -0.930 22.687 1.00 86.88 279 SER A N 1
ATOM 2190 C CA . SER A 1 279 ? -15.113 -2.386 22.849 1.00 86.88 279 SER A CA 1
ATOM 2191 C C . SER A 1 279 ? -15.510 -3.101 21.552 1.00 86.88 279 SER A C 1
ATOM 2193 O O . SER A 1 279 ? -14.854 -4.071 21.161 1.00 86.88 279 SER A O 1
ATOM 2195 N N . ILE A 1 280 ? -16.528 -2.598 20.843 1.00 86.00 280 ILE A N 1
ATOM 2196 C CA . ILE A 1 280 ? -16.950 -3.134 19.540 1.00 86.00 280 ILE A CA 1
ATOM 2197 C C . ILE A 1 280 ? -15.822 -2.972 18.511 1.00 86.00 280 ILE A C 1
ATOM 2199 O O . ILE A 1 280 ? -15.504 -3.918 17.787 1.00 86.00 280 ILE A O 1
ATOM 2203 N N . PHE A 1 281 ? -15.158 -1.814 18.482 1.00 83.25 281 PHE A N 1
ATOM 2204 C CA . PHE A 1 281 ? -14.033 -1.545 17.585 1.00 83.25 281 PHE A CA 1
ATOM 2205 C C . PHE A 1 281 ? -12.848 -2.481 17.847 1.00 83.25 281 PHE A C 1
ATOM 2207 O O . PHE A 1 281 ? -12.349 -3.123 16.921 1.00 83.25 281 PHE A O 1
ATOM 2214 N N . GLN A 1 282 ? -12.440 -2.635 19.110 1.00 86.12 282 GLN A N 1
ATOM 2215 C CA . GLN A 1 282 ? -11.381 -3.565 19.510 1.00 86.12 282 GLN A CA 1
ATOM 2216 C C . GLN A 1 282 ? -11.718 -4.995 19.094 1.00 86.12 282 GLN A C 1
ATOM 2218 O O . GLN A 1 282 ? -10.905 -5.654 18.449 1.00 86.12 282 GLN A O 1
ATOM 2223 N N . LYS A 1 283 ? -12.943 -5.450 19.377 1.00 86.00 283 LYS A N 1
ATOM 2224 C CA . LYS A 1 283 ? -13.415 -6.780 18.979 1.00 86.00 283 LYS A CA 1
ATOM 2225 C C . LYS A 1 283 ? -13.373 -6.972 17.461 1.00 86.00 283 LYS A C 1
ATOM 2227 O O . LYS A 1 283 ? -12.907 -8.011 16.998 1.00 86.00 283 LYS A O 1
ATOM 2232 N N . THR A 1 284 ? -13.820 -5.978 16.696 1.00 80.81 284 THR A N 1
ATOM 2233 C CA . THR A 1 284 ? -13.859 -6.021 15.223 1.00 80.81 284 THR A CA 1
ATOM 2234 C C . THR A 1 284 ? -12.457 -6.103 14.628 1.00 80.81 284 THR A C 1
ATOM 2236 O O . THR A 1 284 ? -12.205 -6.911 13.738 1.00 80.81 284 THR A O 1
ATOM 2239 N N . LEU A 1 285 ? -11.509 -5.338 15.172 1.00 81.81 285 LEU A N 1
ATOM 2240 C CA . LEU A 1 285 ? -10.105 -5.395 14.761 1.00 81.81 285 LEU A CA 1
ATOM 2241 C C . LEU A 1 285 ? -9.341 -6.604 15.330 1.00 81.81 285 LEU A C 1
ATOM 2243 O O . LEU A 1 285 ? -8.166 -6.804 15.005 1.00 81.81 285 LEU A O 1
ATOM 2247 N N . GLY A 1 286 ? -9.993 -7.408 16.175 1.00 81.25 286 GLY A N 1
ATOM 2248 C CA . GLY A 1 286 ? -9.387 -8.527 16.888 1.00 81.25 286 GLY A CA 1
ATOM 2249 C C . GLY A 1 286 ? -8.333 -8.099 17.913 1.00 81.25 286 GLY A C 1
ATOM 2250 O O . GLY A 1 286 ? -7.476 -8.913 18.256 1.00 81.25 286 GLY A O 1
ATOM 2251 N N . LEU A 1 287 ? -8.371 -6.844 18.364 1.00 82.50 287 LEU A N 1
ATOM 2252 C CA . LEU A 1 287 ? -7.494 -6.319 19.402 1.00 82.50 287 LEU A CA 1
ATOM 2253 C C . LEU A 1 287 ? -7.902 -6.911 20.747 1.00 82.50 287 LEU A C 1
ATOM 2255 O O . LEU A 1 287 ? -9.049 -6.797 21.180 1.00 82.50 287 LEU A O 1
ATOM 2259 N N . THR A 1 288 ? -6.945 -7.542 21.408 1.00 76.94 288 THR A N 1
ATOM 2260 C CA . THR A 1 288 ? -7.087 -8.012 22.786 1.00 76.94 288 THR A CA 1
ATOM 2261 C C . THR A 1 288 ? -6.463 -7.000 23.751 1.00 76.94 288 THR A C 1
ATOM 2263 O O . THR A 1 288 ? -5.576 -6.250 23.346 1.00 76.94 288 THR A O 1
ATOM 2266 N N . PRO A 1 289 ? -6.867 -6.957 25.033 1.00 68.94 289 PRO A N 1
ATOM 2267 C CA . PRO A 1 289 ? -6.187 -6.128 26.035 1.00 68.94 289 PRO A CA 1
ATOM 2268 C C . PRO A 1 289 ? -4.678 -6.413 26.145 1.00 68.94 289 PRO A C 1
ATOM 2270 O O . PRO A 1 289 ? -3.917 -5.533 26.537 1.00 68.94 289 PRO A O 1
ATOM 2273 N N . ASP A 1 290 ? -4.254 -7.619 25.754 1.00 68.31 290 ASP A N 1
ATOM 2274 C CA . ASP A 1 290 ? -2.859 -8.063 25.751 1.00 68.31 290 ASP A CA 1
ATOM 2275 C C . ASP A 1 290 ? -2.116 -7.758 24.432 1.00 68.31 290 ASP A C 1
ATOM 2277 O O . ASP A 1 290 ? -0.911 -8.018 24.332 1.00 68.31 290 ASP A O 1
ATOM 2281 N N . ASP A 1 291 ? -2.791 -7.208 23.409 1.00 70.19 291 ASP A N 1
ATOM 2282 C CA . ASP A 1 291 ? -2.143 -6.824 22.153 1.00 70.19 291 ASP A CA 1
ATOM 2283 C C . ASP A 1 291 ? -1.205 -5.640 22.388 1.00 70.19 291 ASP A C 1
ATOM 2285 O O . ASP A 1 291 ? -1.596 -4.473 22.440 1.00 70.19 291 ASP A O 1
ATOM 2289 N N . LYS A 1 292 ? 0.091 -5.945 22.454 1.00 69.81 292 LYS A N 1
ATOM 2290 C CA . LYS A 1 292 ? 1.148 -4.940 22.622 1.00 69.81 292 LYS A CA 1
ATOM 2291 C C . LYS A 1 292 ? 1.227 -3.950 21.459 1.00 69.81 292 LYS A C 1
ATOM 2293 O O . LYS A 1 292 ? 1.827 -2.896 21.605 1.00 69.81 292 LYS A O 1
ATOM 2298 N N . THR A 1 293 ? 0.626 -4.264 20.312 1.00 72.00 293 THR A N 1
ATOM 2299 C CA . THR A 1 293 ? 0.701 -3.431 19.107 1.00 72.00 293 THR A CA 1
ATOM 2300 C C . THR A 1 293 ? -0.200 -2.199 19.158 1.00 72.00 293 THR A C 1
ATOM 2302 O O . THR A 1 293 ? 0.146 -1.189 18.545 1.00 72.00 293 THR A O 1
ATOM 2305 N N . MET A 1 294 ? -1.343 -2.251 19.855 1.00 78.19 294 MET A N 1
ATOM 2306 C CA . MET A 1 294 ? -2.276 -1.123 19.931 1.00 78.19 294 MET A CA 1
ATOM 2307 C C . MET A 1 294 ? -3.083 -1.126 21.233 1.00 78.19 294 MET A C 1
ATOM 2309 O O . MET A 1 294 ? -3.820 -2.068 21.506 1.00 78.19 294 MET A O 1
ATOM 2313 N N . THR A 1 295 ? -3.012 -0.030 21.985 1.00 81.94 295 THR A N 1
ATOM 2314 C CA . THR A 1 295 ? -3.799 0.201 23.203 1.00 81.94 295 THR A CA 1
ATOM 2315 C C . THR A 1 295 ? -4.760 1.364 22.979 1.00 81.94 295 THR A C 1
ATOM 2317 O O . THR A 1 295 ? -4.357 2.406 22.462 1.00 81.94 295 THR A O 1
ATOM 2320 N N .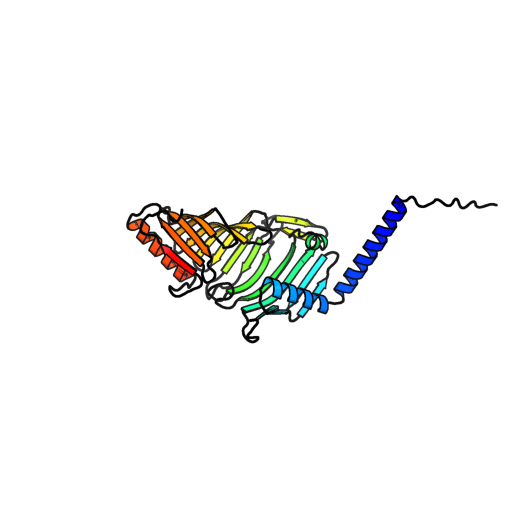 ILE A 1 296 ? -6.023 1.202 23.382 1.00 82.69 296 ILE A N 1
ATOM 2321 C CA . ILE A 1 296 ? -7.022 2.280 23.381 1.00 82.69 296 ILE A CA 1
ATOM 2322 C C . ILE A 1 296 ? -7.429 2.550 24.829 1.00 82.69 296 ILE A C 1
ATOM 2324 O O . ILE A 1 296 ? -7.890 1.637 25.513 1.00 82.69 296 ILE A O 1
ATOM 2328 N N . THR A 1 297 ? -7.269 3.791 25.282 1.00 84.94 297 THR A N 1
ATOM 2329 C CA . THR A 1 297 ? -7.537 4.211 26.663 1.00 84.94 297 THR A CA 1
ATOM 2330 C C . THR A 1 297 ? -8.543 5.354 26.679 1.00 84.94 297 THR A C 1
ATOM 2332 O O . THR A 1 297 ? -8.429 6.293 25.893 1.00 84.94 297 THR A O 1
ATOM 2335 N N . ILE A 1 298 ? -9.508 5.310 27.601 1.00 84.94 298 ILE A N 1
ATOM 2336 C CA . ILE A 1 298 ? -10.445 6.415 27.838 1.00 84.94 298 ILE A CA 1
ATOM 2337 C C . ILE A 1 298 ? -9.982 7.189 29.069 1.00 84.94 298 ILE A C 1
ATOM 2339 O O . ILE A 1 298 ? -9.845 6.617 30.148 1.00 84.94 298 ILE A O 1
ATOM 2343 N N . ASN A 1 299 ? -9.745 8.488 28.916 1.00 85.38 299 ASN A N 1
ATOM 2344 C CA . ASN A 1 299 ? -9.444 9.372 30.033 1.00 85.38 299 ASN A CA 1
ATOM 2345 C C . ASN A 1 299 ? -10.751 9.861 30.669 1.00 85.38 299 ASN A C 1
ATOM 2347 O O . ASN A 1 299 ? -11.398 10.789 30.182 1.00 85.38 299 ASN A O 1
ATOM 2351 N N . GLU A 1 300 ? -11.135 9.220 31.769 1.00 81.81 300 GLU A N 1
ATOM 2352 C CA . GLU A 1 300 ? -12.379 9.512 32.489 1.00 81.81 300 GLU A CA 1
ATOM 2353 C C . GLU A 1 300 ? -12.319 10.827 33.284 1.00 81.81 300 GLU A C 1
ATOM 2355 O O . GLU A 1 300 ? -13.359 11.420 33.562 1.00 81.81 300 GLU A O 1
ATOM 2360 N N . ASN A 1 301 ? -11.116 11.322 33.601 1.00 72.06 301 ASN A N 1
ATOM 2361 C CA . ASN A 1 301 ? -10.900 12.377 34.597 1.00 72.06 301 ASN A CA 1
ATOM 2362 C C . ASN A 1 301 ? -10.909 13.810 34.042 1.00 72.06 301 ASN A C 1
ATOM 2364 O O . ASN A 1 301 ? -10.606 14.744 34.780 1.00 72.06 301 ASN A O 1
ATOM 2368 N N . GLY A 1 302 ? -11.212 14.013 32.758 1.00 53.94 302 GLY A N 1
ATOM 2369 C CA . GLY A 1 302 ? -11.438 15.342 32.161 1.00 53.94 302 GLY A CA 1
ATOM 2370 C C . GLY A 1 302 ? -10.278 16.328 32.196 1.00 53.94 302 GLY A C 1
ATOM 2371 O O . GLY A 1 302 ? -10.391 17.450 31.704 1.00 53.94 302 GLY A O 1
ATOM 2372 N N . ALA A 1 303 ? -9.119 15.909 32.695 1.00 48.09 303 ALA A N 1
ATOM 2373 C CA . ALA A 1 303 ? -7.880 16.599 32.422 1.00 48.09 303 ALA A CA 1
ATOM 2374 C C . ALA A 1 303 ? -7.610 16.422 30.928 1.00 48.09 303 ALA A C 1
ATOM 2376 O O . ALA A 1 303 ? -7.418 15.289 30.488 1.00 48.09 303 ALA A O 1
ATOM 2377 N N . LYS A 1 304 ? -7.688 17.532 30.178 1.00 52.03 304 LYS A N 1
ATOM 2378 C CA . LYS A 1 304 ? -7.306 17.693 28.767 1.00 52.03 304 LYS A CA 1
ATOM 2379 C C . LYS A 1 304 ? -6.479 16.501 28.278 1.00 52.03 304 LYS A C 1
ATOM 2381 O O . LYS A 1 304 ? -5.389 16.268 28.801 1.00 52.03 304 LYS A O 1
ATOM 2386 N N . ALA A 1 305 ? -6.984 15.748 27.300 1.00 46.81 305 ALA A N 1
ATOM 2387 C CA . ALA A 1 305 ? -6.121 14.883 26.506 1.00 46.81 305 ALA A CA 1
ATOM 2388 C C . ALA A 1 305 ? -5.103 15.801 25.803 1.00 46.81 305 ALA A C 1
ATOM 2390 O O . ALA A 1 305 ? -5.382 16.316 24.729 1.00 46.81 305 ALA A O 1
ATOM 2391 N N . GLU A 1 306 ? -3.988 16.048 26.493 1.00 44.38 306 GLU A N 1
ATOM 2392 C CA . GLU A 1 306 ? -2.861 16.935 26.182 1.00 44.38 306 GLU A CA 1
ATOM 2393 C C . GLU A 1 306 ? -3.048 18.457 26.384 1.00 44.38 306 GLU A C 1
ATOM 2395 O O . GLU A 1 306 ? -3.849 19.129 25.734 1.00 44.38 306 GLU A O 1
ATOM 2400 N N . GLU A 1 307 ? -2.202 19.022 27.255 1.00 35.94 307 GLU A N 1
ATOM 2401 C CA . GLU A 1 307 ? -1.123 19.877 26.730 1.00 35.94 307 GLU A CA 1
ATOM 2402 C C . GLU A 1 307 ? -0.060 18.993 26.068 1.00 35.94 307 GLU A C 1
ATOM 2404 O O . GLU A 1 307 ? 0.328 17.983 26.700 1.00 35.94 307 GLU A O 1
#